Protein AF-A0A1I7TAX6-F1 (afdb_monomer_lite)

Sequence (184 aa):
MLHETTNVEIDVSIDNEPPKRNTMLLSLYGQFDARFSKLCRAVKKWAAESGVENSRNGRINSFSICLLLIHYLQRVKVLPNLQRMFPELNKAFDVNQFNERNIAQELRNMKSESGNDGNSLGALYWGFMKNNQVVELELELDRIFWEDRELLKGRVERQKPYEFYLAKKSMKEFWLEVTPMMFL

Foldseek 3Di:
DADPPPRDDDDDDDPPQPVVLLVVVQVLQCLLPVLLVVLLVVQLVVCVVLVQDDVVLLHDHSSLSSVLLQVLCVVLVNTPDVCVVPVVSVDGDDPVVCVVDVSSVVSVVVSVVVDDPPDDSVNSNVSSCVVCDPVVSVVVSVVVCVVVVVVVVPVVPPDDVVVSVVSVVVVVVVSVVSVVVVPD

Secondary structure (DSSP, 8-state):
-EETTTTEE----SS-HHHHHHHHHHHHHHHH-HHHHHHHHHHHHHHHHTT---GGGT---HHHHHHHHHHHHHHTTSS--HHHH-GGGGS---TTGGGTS-HHHHHHHHHHHH------HHHHHHHHHHH--THHHHHHHHHHHHHSHHHHTTTTTSS-HHHHHHHHHHHHHHHHHHGGGGG-

InterPro domains:
  IPR043519 Nucleotidyltransferase superfamily [G3DSA:3.30.460.10] (5-32)

pLDDT: mean 71.2, std 19.79, range [34.0, 96.12]

Radius of gyration: 18.09 Å; chains: 1; bounding box: 48×52×43 Å

Organism: NCBI:txid1561998

Structure (mmCIF, N/CA/C/O backbone):
data_AF-A0A1I7TAX6-F1
#
_entry.id   AF-A0A1I7TAX6-F1
#
loop_
_atom_site.group_PDB
_atom_site.id
_atom_site.type_symbol
_atom_site.label_atom_id
_atom_site.label_alt_id
_atom_site.label_comp_id
_atom_site.label_asym_id
_atom_site.label_entity_id
_atom_site.label_seq_id
_atom_site.pdbx_PDB_ins_code
_atom_site.Cartn_x
_atom_site.Cartn_y
_atom_site.Cartn_z
_atom_site.occupancy
_atom_site.B_iso_or_equiv
_atom_site.auth_seq_id
_atom_site.auth_comp_id
_atom_site.auth_asym_id
_atom_site.auth_atom_id
_atom_site.pdbx_PDB_model_num
ATOM 1 N N . MET A 1 1 ? -18.257 -10.971 14.988 1.00 85.12 1 MET A N 1
ATOM 2 C CA . MET A 1 1 ? -18.140 -11.918 16.129 1.00 85.12 1 MET A CA 1
ATOM 3 C C . MET A 1 1 ? -16.992 -11.433 17.004 1.00 85.12 1 MET A C 1
ATOM 5 O O . MET A 1 1 ? -16.057 -10.908 16.434 1.00 85.12 1 MET A O 1
ATOM 9 N N . LEU A 1 2 ? -17.028 -11.520 18.334 1.00 92.25 2 LEU A N 1
ATOM 10 C CA . LEU A 1 2 ? -15.921 -11.054 19.189 1.00 92.25 2 LEU A CA 1
ATOM 11 C C . LEU A 1 2 ? -15.245 -12.264 19.836 1.00 92.25 2 LEU A C 1
ATOM 13 O O . LEU A 1 2 ? -15.930 -13.094 20.425 1.00 92.25 2 LEU A O 1
ATOM 17 N N . HIS A 1 3 ? -13.928 -12.391 19.696 1.00 93.25 3 HIS A N 1
ATOM 18 C CA . HIS A 1 3 ? -13.178 -13.467 20.336 1.00 93.25 3 HIS A CA 1
ATOM 19 C C . HIS A 1 3 ? -13.001 -13.174 21.827 1.00 93.25 3 HIS A C 1
ATOM 21 O O . HIS A 1 3 ? -12.345 -12.196 22.179 1.00 93.25 3 HIS A O 1
ATOM 27 N N . GLU A 1 4 ? -13.548 -14.022 22.696 1.00 93.38 4 GLU A N 1
ATOM 28 C CA . GLU A 1 4 ? -13.653 -13.750 24.137 1.00 93.38 4 GLU A CA 1
ATOM 29 C C . GLU A 1 4 ? -12.300 -13.511 24.819 1.00 93.38 4 GLU A C 1
ATOM 31 O O . GLU A 1 4 ? -12.164 -12.593 25.621 1.00 93.38 4 GLU A O 1
ATOM 36 N N . THR A 1 5 ? -11.268 -14.289 24.483 1.00 96.06 5 THR A N 1
ATOM 37 C CA . THR A 1 5 ? -9.968 -14.193 25.168 1.00 96.06 5 THR A CA 1
ATOM 38 C C . THR A 1 5 ? -9.130 -13.005 24.704 1.00 96.06 5 THR A C 1
ATOM 40 O O . THR A 1 5 ? -8.422 -12.397 25.501 1.00 96.06 5 THR A O 1
ATOM 43 N N . THR A 1 6 ? -9.162 -12.684 23.408 1.00 95.31 6 THR A N 1
ATOM 44 C CA . THR A 1 6 ? -8.307 -11.623 22.837 1.00 95.31 6 THR A CA 1
ATOM 45 C C . THR A 1 6 ? -9.039 -10.303 22.653 1.00 95.31 6 THR A C 1
ATOM 47 O O . THR A 1 6 ? -8.398 -9.300 22.349 1.00 95.31 6 THR A O 1
ATOM 50 N N . ASN A 1 7 ? -10.363 -10.297 22.817 1.00 93.06 7 ASN A N 1
ATOM 51 C CA . ASN A 1 7 ? -11.231 -9.158 22.551 1.00 93.06 7 ASN A CA 1
ATOM 52 C C . ASN A 1 7 ? -11.078 -8.609 21.114 1.00 93.06 7 ASN A C 1
ATOM 54 O O . ASN A 1 7 ? -11.172 -7.406 20.877 1.00 93.06 7 ASN A O 1
ATOM 58 N N . VAL A 1 8 ? -10.799 -9.497 20.151 1.00 92.00 8 VAL A N 1
ATOM 59 C CA . VAL A 1 8 ? -10.613 -9.160 18.729 1.00 92.00 8 VAL A CA 1
ATOM 60 C C . VAL A 1 8 ? -11.894 -9.447 17.956 1.00 92.00 8 VAL A C 1
ATOM 62 O O . VAL A 1 8 ? -12.465 -10.533 18.070 1.00 92.00 8 VAL A O 1
ATOM 65 N N . GLU A 1 9 ? -12.340 -8.482 17.153 1.00 91.69 9 GLU A N 1
ATOM 66 C CA . GLU A 1 9 ? -13.462 -8.674 16.236 1.00 91.69 9 GLU A CA 1
ATOM 67 C C . GLU A 1 9 ? -13.056 -9.616 15.089 1.00 91.69 9 GLU A C 1
ATOM 69 O O . GLU A 1 9 ? -12.054 -9.415 14.405 1.00 91.69 9 GLU A O 1
ATOM 74 N N . ILE A 1 10 ? -13.846 -10.666 14.902 1.00 90.06 10 ILE A N 1
ATOM 75 C CA . ILE A 1 10 ? -13.720 -11.692 13.876 1.00 90.06 10 ILE A CA 1
ATOM 76 C C . ILE A 1 10 ? -14.830 -11.496 12.843 1.00 90.06 10 ILE A C 1
ATOM 78 O O . ILE A 1 10 ? -16.023 -11.456 13.182 1.00 90.06 10 ILE A O 1
ATOM 82 N N . ASP A 1 11 ? -14.405 -11.467 11.582 1.00 87.75 11 ASP A N 1
ATOM 83 C CA . ASP A 1 11 ? -15.240 -11.603 10.393 1.00 87.75 11 ASP A CA 1
ATOM 84 C C . ASP A 1 11 ? -14.917 -12.933 9.692 1.00 87.75 11 ASP A C 1
ATOM 86 O O . ASP A 1 11 ? -13.747 -13.260 9.480 1.00 87.75 11 ASP A O 1
ATOM 90 N N . VAL A 1 12 ? -15.945 -13.720 9.360 1.00 87.00 12 VAL A N 1
ATOM 91 C CA . VAL A 1 12 ? -15.800 -15.024 8.690 1.00 87.00 12 VAL A CA 1
ATOM 92 C C . VAL A 1 12 ? -16.588 -14.989 7.395 1.00 87.00 12 VAL A C 1
ATOM 94 O O . VAL A 1 12 ? -17.784 -14.712 7.387 1.00 87.00 12 VAL A O 1
ATOM 97 N N . SER A 1 13 ? -15.921 -15.324 6.294 1.00 85.56 13 SER A N 1
ATOM 98 C CA . SER A 1 13 ? -16.556 -15.457 4.987 1.00 85.56 13 SER A CA 1
ATOM 99 C C . SER A 1 13 ? -16.133 -16.760 4.315 1.00 85.56 13 SER A C 1
ATOM 101 O O . SER A 1 13 ? -14.991 -17.201 4.447 1.00 85.56 13 SER A O 1
ATOM 103 N N . ILE A 1 14 ? -17.073 -17.388 3.612 1.00 84.31 14 ILE A N 1
ATOM 104 C CA . ILE A 1 14 ? -16.862 -18.636 2.871 1.00 84.31 14 ILE A CA 1
ATOM 105 C C . ILE A 1 14 ? -16.595 -18.272 1.412 1.00 84.31 14 ILE A C 1
ATOM 107 O O . ILE A 1 14 ? -17.274 -17.407 0.861 1.00 84.31 14 ILE A O 1
ATOM 111 N N . ASP A 1 15 ? -15.566 -18.882 0.822 1.00 78.62 15 ASP A N 1
ATOM 112 C CA . ASP A 1 15 ? -15.189 -18.728 -0.592 1.00 78.62 15 ASP A CA 1
ATOM 113 C C . ASP A 1 15 ? -15.056 -17.279 -1.083 1.00 78.62 15 ASP A C 1
ATOM 115 O O . ASP A 1 15 ? -15.249 -16.951 -2.253 1.00 78.62 15 ASP A O 1
ATOM 119 N N . ASN A 1 16 ? -14.647 -16.387 -0.180 1.00 78.69 16 ASN A N 1
ATOM 120 C CA . ASN A 1 16 ? -14.433 -14.984 -0.493 1.00 78.69 16 ASN A CA 1
ATOM 121 C C . ASN A 1 16 ? -13.055 -14.779 -1.130 1.00 78.69 16 ASN A C 1
ATOM 123 O O . ASN A 1 16 ? -12.062 -14.465 -0.473 1.00 78.69 16 ASN A O 1
ATOM 127 N N . GLU A 1 17 ? -12.989 -15.031 -2.428 1.00 75.75 17 GLU A N 1
ATOM 128 C CA . GLU A 1 17 ? -11.763 -14.972 -3.213 1.00 75.75 17 GLU A CA 1
ATOM 129 C C . GLU A 1 17 ? -11.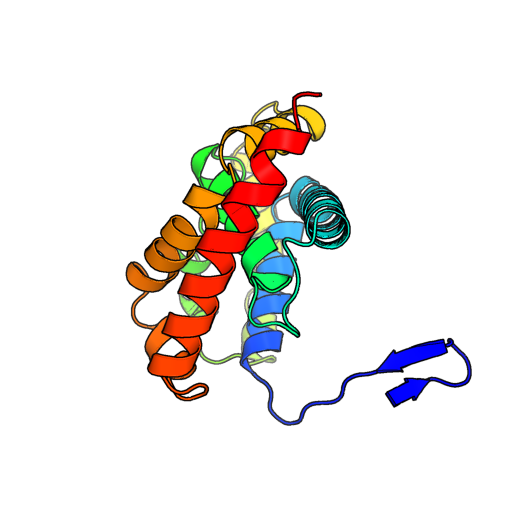160 -13.554 -3.358 1.00 75.75 17 GLU A C 1
ATOM 131 O O . GLU A 1 17 ? -9.945 -13.406 -3.176 1.00 75.75 17 GLU A O 1
ATOM 136 N N . PRO A 1 18 ? -11.939 -12.481 -3.625 1.00 78.75 18 PRO A N 1
ATOM 137 C CA . PRO A 1 18 ? -11.356 -11.164 -3.893 1.00 78.75 18 PRO A CA 1
ATOM 138 C C . PRO A 1 18 ? -10.499 -10.593 -2.742 1.00 78.75 18 PRO A C 1
ATOM 140 O O . PRO A 1 18 ? -9.414 -10.078 -3.016 1.00 78.75 18 PRO A O 1
ATOM 143 N N . PRO A 1 19 ? -10.886 -10.702 -1.453 1.00 80.38 19 PRO A N 1
ATOM 144 C CA . PRO A 1 19 ? -10.041 -10.268 -0.337 1.00 80.38 19 PRO A CA 1
ATOM 145 C C . PRO A 1 19 ? -8.744 -11.062 -0.178 1.00 80.38 19 PRO A C 1
ATOM 147 O O . PRO A 1 19 ? -7.745 -10.491 0.269 1.00 80.38 19 PRO A O 1
ATOM 150 N N . LYS A 1 20 ? -8.727 -12.345 -0.573 1.00 80.06 20 LYS A N 1
ATOM 151 C CA . LYS A 1 20 ? -7.501 -13.160 -0.583 1.00 80.06 20 LYS A CA 1
ATOM 152 C C . LYS A 1 20 ? -6.503 -12.580 -1.586 1.00 80.06 20 LYS A C 1
ATOM 154 O O . LYS A 1 20 ? -5.373 -12.270 -1.205 1.00 80.06 20 LYS A O 1
ATOM 159 N N . ARG A 1 21 ? -6.955 -12.307 -2.819 1.00 78.00 21 ARG A N 1
ATOM 160 C CA . ARG A 1 21 ? -6.140 -11.651 -3.862 1.00 78.00 21 ARG A CA 1
ATOM 161 C C . ARG A 1 21 ? -5.646 -10.272 -3.430 1.00 78.00 21 ARG A C 1
ATOM 163 O O . ARG A 1 21 ? -4.464 -9.971 -3.557 1.00 78.00 21 ARG A O 1
ATOM 170 N N . ASN A 1 22 ? -6.528 -9.449 -2.866 1.00 83.94 22 ASN A N 1
ATOM 171 C CA . ASN A 1 22 ? -6.177 -8.109 -2.395 1.00 83.94 22 ASN A CA 1
ATOM 172 C C . ASN A 1 22 ? -5.084 -8.152 -1.313 1.00 83.94 22 ASN A C 1
ATOM 174 O O . ASN A 1 22 ? -4.085 -7.443 -1.410 1.00 83.94 22 ASN A O 1
ATOM 178 N N . THR A 1 23 ? -5.253 -9.002 -0.296 1.00 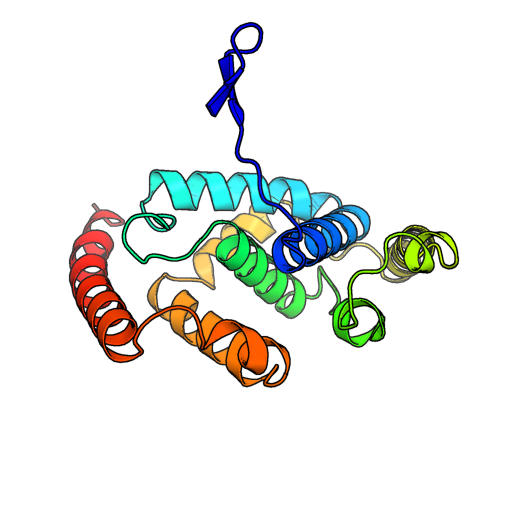85.50 23 THR A N 1
ATOM 179 C CA . THR A 1 23 ? -4.281 -9.159 0.802 1.00 85.50 23 THR A CA 1
ATOM 180 C C . THR A 1 23 ? -2.923 -9.614 0.280 1.00 85.50 23 THR A C 1
ATOM 182 O O . THR A 1 23 ? -1.884 -9.085 0.673 1.00 85.50 23 THR A O 1
ATOM 185 N N . MET A 1 24 ? -2.934 -10.565 -0.649 1.00 83.56 24 MET A N 1
ATOM 186 C CA . MET A 1 24 ? -1.736 -11.072 -1.299 1.00 83.56 24 MET A CA 1
ATOM 187 C C . MET A 1 24 ? -1.015 -9.989 -2.110 1.00 83.56 24 MET A C 1
ATOM 189 O O . MET A 1 24 ? 0.189 -9.804 -1.944 1.00 83.56 24 MET A O 1
ATOM 193 N N . LEU A 1 25 ? -1.740 -9.229 -2.933 1.00 85.50 25 LEU A N 1
ATOM 194 C CA . LEU A 1 25 ? -1.170 -8.137 -3.721 1.00 85.50 25 LEU A CA 1
ATOM 195 C C . LEU A 1 25 ? -0.501 -7.088 -2.821 1.00 85.50 25 LEU A C 1
ATOM 197 O O . LEU A 1 25 ? 0.645 -6.707 -3.057 1.00 85.50 25 LEU A O 1
ATOM 201 N N . LEU A 1 26 ? -1.183 -6.661 -1.751 1.00 89.94 26 LEU A N 1
ATOM 202 C CA . LEU A 1 26 ? -0.619 -5.720 -0.777 1.00 89.94 26 LEU A CA 1
ATOM 203 C C . LEU A 1 26 ? 0.625 -6.288 -0.078 1.00 89.94 26 LEU A C 1
ATOM 205 O O . LEU A 1 26 ? 1.586 -5.554 0.156 1.00 89.94 26 LEU A O 1
ATOM 209 N N . SER A 1 27 ? 0.629 -7.588 0.229 1.00 88.88 27 SER A N 1
ATOM 210 C CA . SER A 1 27 ? 1.790 -8.272 0.807 1.00 88.88 27 SER A CA 1
ATOM 211 C C . SER A 1 27 ? 2.996 -8.228 -0.133 1.00 88.88 27 SER A C 1
ATOM 213 O O . SER A 1 27 ? 4.095 -7.888 0.302 1.00 88.88 27 SER A O 1
ATOM 215 N N . LEU A 1 28 ? 2.804 -8.496 -1.428 1.00 88.00 28 LEU A N 1
ATOM 216 C CA . LEU A 1 28 ? 3.884 -8.450 -2.419 1.00 88.00 28 LEU A CA 1
ATOM 217 C C . LEU A 1 28 ? 4.474 -7.044 -2.562 1.00 88.00 28 LEU A C 1
ATOM 219 O O . LEU A 1 28 ? 5.694 -6.894 -2.582 1.00 88.00 28 LEU A O 1
ATOM 223 N N . TYR A 1 29 ? 3.638 -6.002 -2.564 1.00 91.44 29 TYR A N 1
ATOM 224 C CA . TYR A 1 29 ? 4.125 -4.620 -2.538 1.00 91.44 29 TYR A CA 1
ATOM 225 C C . TYR A 1 29 ? 4.932 -4.304 -1.271 1.00 91.44 29 TYR A C 1
ATOM 227 O O . TYR A 1 29 ? 5.969 -3.644 -1.349 1.00 91.44 29 TYR A O 1
ATOM 235 N N . GLY A 1 30 ? 4.503 -4.812 -0.112 1.00 91.25 30 GLY A N 1
ATOM 236 C CA . GLY A 1 30 ? 5.236 -4.661 1.147 1.00 91.25 30 GLY A CA 1
ATOM 237 C C . GLY A 1 30 ? 6.572 -5.405 1.176 1.00 91.25 30 GLY A C 1
ATOM 238 O O . GLY A 1 30 ? 7.505 -4.953 1.838 1.00 91.25 30 GLY A O 1
ATOM 239 N N . GLN A 1 31 ? 6.672 -6.521 0.452 1.00 88.50 31 GLN A N 1
ATOM 240 C CA . GLN A 1 31 ? 7.913 -7.276 0.275 1.00 88.50 31 GLN A CA 1
ATOM 241 C C . GLN A 1 31 ? 8.858 -6.620 -0.738 1.00 88.50 31 GLN A C 1
ATOM 243 O O . GLN A 1 31 ? 10.071 -6.722 -0.575 1.00 88.50 31 GLN A O 1
ATOM 248 N N . PHE A 1 32 ? 8.319 -5.934 -1.750 1.00 89.69 32 PHE A N 1
ATOM 249 C CA . PHE A 1 32 ? 9.118 -5.184 -2.717 1.00 89.69 32 PHE A CA 1
ATOM 250 C C . PHE A 1 32 ? 9.767 -3.942 -2.087 1.00 89.69 32 PHE A C 1
ATOM 252 O O . PHE A 1 32 ? 10.952 -3.692 -2.295 1.00 89.69 32 PHE A O 1
ATOM 259 N N . ASP A 1 33 ? 9.018 -3.162 -1.297 1.00 90.75 33 ASP A N 1
ATOM 260 C CA . ASP A 1 33 ? 9.561 -1.998 -0.591 1.00 90.75 33 ASP A CA 1
ATOM 261 C C . ASP A 1 33 ? 8.999 -1.879 0.832 1.00 90.75 33 ASP A C 1
ATOM 263 O O . ASP A 1 33 ? 7.817 -1.604 1.048 1.00 90.75 33 ASP A O 1
ATOM 267 N N . ALA A 1 34 ? 9.874 -2.012 1.832 1.00 91.12 34 ALA A N 1
ATOM 268 C CA . ALA A 1 34 ? 9.495 -1.978 3.245 1.00 91.12 34 ALA A CA 1
ATOM 269 C C . ALA A 1 34 ? 8.845 -0.648 3.685 1.00 91.12 34 ALA A C 1
ATOM 271 O O . ALA A 1 34 ? 8.167 -0.599 4.721 1.00 91.12 34 ALA A O 1
ATOM 272 N N . ARG A 1 35 ? 9.035 0.445 2.927 1.00 94.12 35 ARG A N 1
ATOM 273 C CA . ARG A 1 35 ? 8.374 1.730 3.198 1.00 94.12 35 ARG A CA 1
ATOM 274 C C . ARG A 1 35 ? 6.875 1.661 2.929 1.00 94.12 35 ARG A C 1
ATOM 276 O O . ARG A 1 35 ? 6.119 2.313 3.649 1.00 94.12 35 ARG A O 1
ATOM 283 N N . PHE A 1 36 ? 6.432 0.832 1.981 1.00 94.81 36 PHE A N 1
ATOM 284 C CA . PHE A 1 36 ? 5.020 0.690 1.624 1.00 94.81 36 PHE A CA 1
ATOM 285 C C . PHE A 1 36 ? 4.155 0.300 2.827 1.00 94.81 36 PHE A C 1
ATOM 287 O O . PHE A 1 36 ? 3.186 0.985 3.143 1.00 94.81 36 PHE A O 1
ATOM 294 N N . SER A 1 37 ? 4.548 -0.736 3.573 1.00 94.25 37 SER A N 1
ATOM 295 C CA . SER A 1 37 ? 3.798 -1.210 4.746 1.00 94.25 37 SER A CA 1
ATOM 296 C C . SER A 1 37 ? 3.692 -0.156 5.854 1.00 94.25 37 SER A C 1
ATOM 298 O O . SER A 1 37 ? 2.712 -0.118 6.598 1.00 94.25 37 SER A O 1
ATOM 300 N N . LYS A 1 38 ? 4.704 0.713 5.990 1.00 95.94 38 LYS A N 1
ATOM 301 C CA . LYS A 1 38 ? 4.689 1.832 6.947 1.00 95.94 38 LYS A CA 1
ATOM 302 C C . LYS A 1 38 ? 3.754 2.946 6.468 1.00 95.94 38 LYS A C 1
ATOM 304 O O . LYS A 1 38 ? 2.944 3.429 7.253 1.00 95.94 38 LYS A O 1
ATOM 309 N N . LEU A 1 39 ? 3.818 3.289 5.182 1.00 96.12 39 LEU A N 1
ATOM 310 C CA . LEU A 1 39 ? 2.963 4.302 4.565 1.00 96.12 39 LEU A CA 1
ATOM 311 C C . LEU A 1 39 ? 1.486 3.879 4.537 1.00 96.12 39 LEU A C 1
ATOM 313 O O . LEU A 1 39 ? 0.649 4.671 4.945 1.00 96.12 39 LEU A O 1
ATOM 317 N N . CYS A 1 40 ? 1.150 2.638 4.161 1.00 94.25 40 CYS A N 1
ATOM 318 C CA . CYS A 1 40 ? -0.244 2.154 4.148 1.00 94.25 40 CYS A CA 1
ATOM 319 C C . CYS A 1 40 ? -0.838 2.203 5.568 1.00 94.25 40 CYS A C 1
ATOM 321 O O . CYS A 1 40 ? -1.970 2.640 5.728 1.00 94.25 40 CYS A O 1
ATOM 323 N N . ARG A 1 41 ? -0.068 1.901 6.629 1.00 93.88 41 ARG A N 1
ATOM 324 C CA . ARG A 1 41 ? -0.525 2.117 8.019 1.00 93.88 41 ARG A CA 1
ATOM 325 C C . ARG A 1 41 ? -0.794 3.589 8.344 1.00 93.88 41 ARG A C 1
ATOM 327 O O . ARG A 1 41 ? -1.844 3.892 8.904 1.00 93.88 41 ARG A O 1
ATOM 334 N N . ALA A 1 42 ? 0.130 4.485 7.998 1.00 93.19 42 ALA A N 1
ATOM 335 C CA . ALA A 1 42 ? -0.011 5.916 8.270 1.00 93.19 42 ALA A CA 1
ATOM 336 C C . ALA A 1 42 ? -1.201 6.534 7.515 1.00 93.19 42 ALA A C 1
ATOM 338 O O . ALA A 1 42 ? -2.036 7.200 8.119 1.00 93.19 42 ALA A O 1
ATOM 339 N N . VAL A 1 43 ? -1.317 6.252 6.215 1.00 90.94 43 VAL A N 1
ATOM 340 C CA . VAL A 1 43 ? -2.395 6.767 5.361 1.00 90.94 43 VAL A CA 1
ATOM 341 C C . VAL A 1 43 ? -3.747 6.192 5.775 1.00 90.94 43 VAL A C 1
ATOM 343 O O . VAL A 1 43 ? -4.716 6.937 5.837 1.00 90.94 43 VAL A O 1
ATOM 346 N N . LYS A 1 44 ? -3.834 4.903 6.127 1.00 88.69 44 LYS A N 1
ATOM 347 C CA . LYS A 1 44 ? -5.081 4.325 6.652 1.00 88.69 44 LYS A CA 1
ATOM 348 C C . LYS A 1 44 ? -5.521 4.984 7.952 1.00 88.69 44 LYS A C 1
ATOM 350 O O . LYS A 1 44 ? -6.693 5.296 8.111 1.00 88.69 44 LYS A O 1
ATOM 355 N N . LYS A 1 45 ? -4.583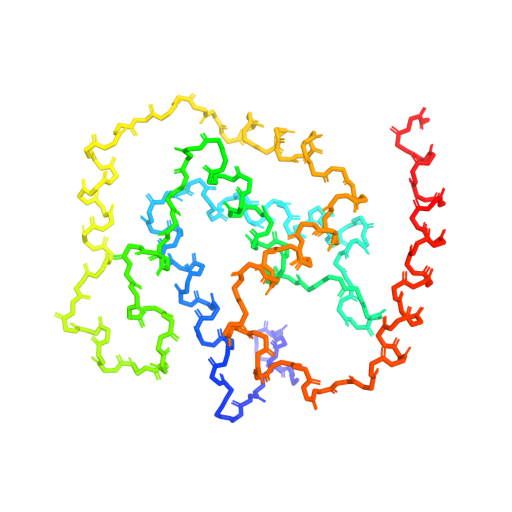 5.212 8.876 1.00 88.69 45 LYS A N 1
ATOM 356 C CA . LYS A 1 45 ? -4.889 5.897 10.133 1.00 88.69 45 LYS A CA 1
ATOM 357 C C . LYS A 1 45 ? -5.425 7.306 9.872 1.00 88.69 45 LYS A C 1
ATOM 359 O O . LYS A 1 45 ? -6.490 7.643 10.373 1.00 88.69 45 LYS A O 1
ATOM 364 N N . TRP A 1 46 ? -4.739 8.072 9.024 1.00 87.38 46 TRP A N 1
ATOM 365 C CA . TRP A 1 46 ? -5.212 9.386 8.589 1.00 87.38 46 TRP A CA 1
ATOM 366 C C . TRP A 1 46 ? -6.606 9.318 7.947 1.00 87.38 46 TRP A C 1
ATOM 368 O O . TRP A 1 46 ? -7.474 10.118 8.287 1.00 87.38 46 TRP A O 1
ATOM 378 N N . ALA A 1 47 ? -6.852 8.357 7.053 1.00 82.94 47 ALA A N 1
ATOM 379 C CA . ALA A 1 47 ? -8.132 8.211 6.363 1.00 82.94 47 ALA A CA 1
ATOM 380 C C . ALA A 1 47 ? -9.281 7.881 7.329 1.00 82.94 47 ALA A C 1
ATOM 382 O O . ALA A 1 47 ? -10.383 8.402 7.168 1.00 82.94 47 ALA A O 1
ATOM 383 N N . ALA A 1 48 ? -9.023 7.053 8.344 1.00 81.62 48 ALA A N 1
ATOM 384 C CA . ALA A 1 48 ? -9.993 6.741 9.387 1.00 81.62 48 ALA A CA 1
ATOM 385 C C . ALA A 1 48 ? -10.296 7.964 10.271 1.00 81.62 48 ALA A C 1
ATOM 387 O O . ALA A 1 48 ? -11.460 8.271 10.514 1.00 81.62 48 ALA A O 1
ATOM 388 N N . GLU A 1 49 ? -9.266 8.691 10.716 1.00 81.50 49 GLU A N 1
ATOM 389 C CA . GLU A 1 49 ? -9.414 9.857 11.604 1.00 81.50 49 GLU A CA 1
ATOM 390 C C . GLU A 1 49 ? -10.054 11.066 10.904 1.00 81.50 49 GLU A C 1
ATOM 392 O O . GLU A 1 49 ? -10.813 11.807 11.521 1.00 81.50 49 GLU A O 1
ATOM 397 N N . SER A 1 50 ? -9.800 11.245 9.606 1.00 74.31 50 SER A N 1
ATOM 398 C CA . SER A 1 50 ? -10.410 12.303 8.781 1.00 74.31 50 SER A CA 1
ATOM 399 C C . SER A 1 50 ? -11.808 11.951 8.254 1.00 74.31 50 SER A C 1
ATOM 401 O O . SER A 1 50 ? -12.457 12.779 7.618 1.00 74.31 50 SER A O 1
ATOM 403 N N . GLY A 1 51 ? -12.283 10.721 8.480 1.00 67.88 51 GLY A N 1
ATOM 404 C CA . GLY A 1 51 ? -13.579 10.247 7.988 1.00 67.88 51 GLY A CA 1
ATOM 405 C C . GLY A 1 51 ? -13.633 9.943 6.483 1.00 67.88 51 GLY A C 1
ATOM 406 O O . GLY A 1 51 ? -14.724 9.681 5.964 1.00 67.88 51 GLY A O 1
ATOM 407 N N . VAL A 1 52 ? -12.485 9.950 5.792 1.00 67.69 52 VAL A N 1
ATOM 408 C CA . VAL A 1 52 ? -12.335 9.526 4.385 1.00 67.69 52 VAL A CA 1
ATOM 409 C C . VAL A 1 52 ? -12.647 8.048 4.224 1.00 67.69 52 VAL A C 1
ATOM 411 O O . VAL A 1 52 ? -13.384 7.659 3.316 1.00 67.69 52 VAL A O 1
ATOM 414 N N . GLU A 1 53 ? -12.138 7.227 5.136 1.00 64.00 53 GLU A N 1
ATOM 415 C CA . GLU A 1 53 ? -12.502 5.823 5.209 1.00 64.00 53 GLU A CA 1
ATOM 416 C C . GLU A 1 53 ? -13.808 5.674 6.000 1.00 64.00 53 GLU A C 1
ATOM 418 O O . GLU A 1 53 ? -13.842 5.835 7.217 1.00 64.00 53 GLU A O 1
ATOM 423 N N . ASN A 1 54 ? -14.905 5.357 5.308 1.00 60.62 54 ASN A N 1
ATOM 424 C CA . ASN A 1 54 ? -16.177 5.014 5.952 1.00 60.62 54 ASN A CA 1
ATOM 425 C C . ASN A 1 54 ? -17.004 4.069 5.069 1.00 60.62 54 ASN A C 1
ATOM 427 O O . ASN A 1 54 ? -18.040 4.429 4.503 1.00 60.62 54 ASN A O 1
ATOM 431 N N . SER A 1 55 ? -16.518 2.835 4.940 1.00 55.81 55 SER A N 1
ATOM 432 C CA . SER A 1 55 ? -17.143 1.792 4.120 1.00 55.81 55 SER A CA 1
ATOM 433 C C . SER A 1 55 ? -18.592 1.489 4.520 1.00 55.81 55 SER A C 1
ATOM 435 O O . SER A 1 55 ? -19.393 1.128 3.661 1.00 55.81 55 SER A O 1
ATOM 437 N N . ARG A 1 56 ? -18.955 1.679 5.798 1.00 48.66 56 ARG A N 1
ATOM 438 C CA . ARG A 1 56 ? -20.322 1.467 6.306 1.00 48.66 56 ARG A CA 1
ATOM 439 C C . ARG A 1 56 ? -21.331 2.503 5.796 1.00 48.66 56 ARG A C 1
ATOM 441 O O . ARG A 1 56 ? -22.511 2.184 5.734 1.00 48.66 56 ARG A O 1
ATOM 448 N N . ASN A 1 57 ? -20.872 3.677 5.357 1.00 48.06 57 ASN A N 1
ATOM 449 C CA . ASN A 1 57 ? -21.722 4.746 4.818 1.00 48.06 57 ASN A CA 1
ATOM 450 C C . ASN A 1 57 ? -21.498 4.981 3.311 1.00 48.06 57 ASN A C 1
ATOM 452 O O . ASN A 1 57 ? -21.721 6.086 2.823 1.00 48.06 57 ASN A O 1
ATOM 456 N N . GLY A 1 58 ? -21.013 3.977 2.570 1.00 50.09 58 GLY A N 1
ATOM 457 C CA . GLY A 1 58 ? -20.804 4.086 1.120 1.00 50.09 58 GLY A CA 1
ATOM 458 C C . GLY A 1 58 ? -19.553 4.867 0.693 1.00 50.09 58 GLY A C 1
ATOM 459 O O . GLY A 1 58 ? -19.464 5.247 -0.470 1.00 50.09 58 GLY A O 1
ATOM 460 N N . ARG A 1 59 ? -18.585 5.099 1.596 1.00 58.91 59 ARG A N 1
ATOM 461 C CA . ARG A 1 59 ? -17.306 5.766 1.276 1.00 58.91 59 ARG A CA 1
ATOM 462 C C . ARG A 1 59 ? -16.204 4.778 0.863 1.00 58.91 59 ARG A C 1
ATOM 464 O O . ARG A 1 59 ? -16.376 3.558 0.897 1.00 58.91 59 ARG A O 1
ATOM 471 N N . ILE A 1 60 ? -15.041 5.324 0.497 1.00 67.88 60 ILE A N 1
ATOM 472 C CA . ILE A 1 60 ? -13.822 4.594 0.116 1.00 67.88 60 ILE A CA 1
ATOM 473 C C . ILE A 1 60 ? -13.439 3.588 1.220 1.00 67.88 60 ILE A C 1
ATOM 475 O O . ILE A 1 60 ? -13.393 3.932 2.400 1.00 67.88 60 ILE A O 1
ATOM 479 N N . ASN A 1 61 ? -13.175 2.330 0.849 1.00 75.12 61 ASN A N 1
ATOM 480 C CA . ASN A 1 61 ? -12.756 1.292 1.798 1.00 75.12 61 ASN A CA 1
ATOM 481 C C . ASN A 1 61 ? -11.224 1.271 2.002 1.00 75.12 61 ASN A C 1
ATOM 483 O O . ASN A 1 61 ? -10.464 1.766 1.169 1.00 75.12 61 ASN A O 1
ATOM 487 N N . SER A 1 62 ? -10.770 0.623 3.082 1.00 81.06 62 SER A N 1
ATOM 488 C CA . SER A 1 62 ? -9.351 0.389 3.413 1.00 81.06 62 SER A CA 1
ATOM 489 C C . SER A 1 62 ? -8.474 -0.051 2.230 1.00 81.06 62 SER A C 1
ATOM 491 O O . SER A 1 62 ? -7.313 0.346 2.131 1.00 81.06 62 SER A O 1
ATOM 493 N N . PHE A 1 63 ? -8.994 -0.911 1.348 1.00 84.19 63 PHE A N 1
ATOM 494 C CA . PHE A 1 63 ? -8.227 -1.433 0.218 1.00 84.19 63 PHE A CA 1
ATOM 495 C C . PHE A 1 63 ? -8.036 -0.368 -0.863 1.00 84.19 63 PHE A C 1
ATOM 497 O O . PHE A 1 63 ? -6.919 -0.184 -1.342 1.00 84.19 63 PHE A O 1
ATOM 504 N N . SER A 1 64 ? -9.089 0.381 -1.188 1.00 81.25 64 SER A N 1
ATOM 505 C CA . SER A 1 64 ? -9.025 1.503 -2.126 1.00 81.25 64 SER A CA 1
ATOM 506 C C . SER A 1 64 ? -8.019 2.570 -1.680 1.00 81.25 64 SER A C 1
ATOM 508 O O . SER A 1 64 ? -7.262 3.070 -2.507 1.00 81.25 64 SER A O 1
ATOM 510 N N . ILE A 1 65 ? -7.921 2.853 -0.376 1.00 83.69 65 ILE A N 1
ATOM 511 C CA . ILE A 1 65 ? -6.890 3.754 0.168 1.00 83.69 65 ILE A CA 1
ATOM 512 C C . ILE A 1 65 ? -5.473 3.237 -0.121 1.00 83.69 65 ILE A C 1
ATOM 514 O O . ILE A 1 65 ? -4.612 4.000 -0.563 1.00 83.69 65 ILE A O 1
ATOM 518 N N . CYS A 1 66 ? -5.207 1.941 0.076 1.00 89.62 66 CYS A N 1
ATOM 519 C CA . CYS A 1 66 ? -3.877 1.408 -0.226 1.00 89.62 66 CYS A CA 1
ATOM 520 C C . CYS A 1 66 ? -3.616 1.274 -1.740 1.00 89.62 66 CYS A C 1
ATOM 522 O O . CYS A 1 66 ? -2.462 1.401 -2.140 1.00 89.62 66 CYS A O 1
ATOM 524 N N . LEU A 1 67 ? -4.641 1.132 -2.593 1.00 85.69 67 LEU A N 1
ATOM 525 C CA . LEU A 1 67 ? -4.481 1.240 -4.052 1.00 85.69 67 LEU A CA 1
ATOM 526 C C . LEU A 1 67 ? -4.057 2.645 -4.495 1.00 85.69 67 LEU A C 1
ATOM 528 O O . LEU A 1 67 ? -3.152 2.773 -5.316 1.00 85.69 67 LEU A O 1
ATOM 532 N N . LEU A 1 68 ? -4.651 3.692 -3.921 1.00 85.31 68 LEU A N 1
ATOM 533 C CA . LEU A 1 68 ? -4.264 5.081 -4.197 1.00 85.31 68 LEU A CA 1
ATOM 534 C C . LEU A 1 68 ? -2.805 5.343 -3.820 1.00 85.31 68 LEU A C 1
ATOM 536 O O . LEU A 1 68 ? -2.045 5.939 -4.584 1.00 85.31 68 LEU A O 1
ATOM 540 N N . LEU A 1 69 ? -2.382 4.825 -2.666 1.00 91.06 69 LEU A N 1
ATOM 541 C CA . LEU A 1 69 ? -0.984 4.888 -2.259 1.00 91.06 69 LEU A CA 1
ATOM 542 C C . LEU A 1 69 ? -0.066 4.134 -3.235 1.00 91.06 69 LEU A C 1
ATOM 544 O O . LEU A 1 69 ? 0.981 4.666 -3.600 1.00 91.06 69 LEU A O 1
ATOM 548 N N . ILE A 1 70 ? -0.440 2.925 -3.674 1.00 89.62 70 ILE A N 1
ATOM 549 C CA . ILE A 1 70 ? 0.324 2.167 -4.681 1.00 89.62 70 ILE A CA 1
ATOM 550 C C . ILE A 1 70 ? 0.469 2.987 -5.962 1.00 89.62 70 ILE A C 1
ATOM 552 O O . ILE A 1 70 ? 1.583 3.144 -6.456 1.00 89.62 70 ILE A O 1
ATOM 556 N N . HIS A 1 71 ? -0.630 3.545 -6.466 1.00 84.69 71 HIS A N 1
ATOM 557 C CA . HIS A 1 71 ? -0.639 4.344 -7.686 1.00 84.69 71 HIS A CA 1
ATOM 558 C C . HIS A 1 71 ? 0.287 5.566 -7.578 1.00 84.69 71 HIS A C 1
ATOM 560 O O . HIS A 1 71 ? 1.125 5.805 -8.450 1.00 84.69 71 HIS A O 1
ATOM 566 N N . TYR A 1 72 ? 0.200 6.313 -6.474 1.00 89.12 72 TYR A N 1
ATOM 567 C CA . TYR A 1 72 ? 1.107 7.429 -6.213 1.00 89.12 72 TYR A CA 1
ATOM 568 C C . TYR A 1 72 ? 2.575 6.977 -6.216 1.00 89.12 72 TYR A C 1
ATOM 570 O O . TYR A 1 72 ? 3.406 7.564 -6.912 1.00 89.12 72 TYR A O 1
ATOM 578 N N . LEU A 1 73 ? 2.894 5.902 -5.489 1.00 91.44 73 LEU A N 1
ATOM 579 C CA . LEU A 1 73 ? 4.253 5.367 -5.410 1.00 91.44 73 LEU A CA 1
ATOM 580 C C . LEU A 1 73 ? 4.764 4.836 -6.758 1.00 91.44 73 LEU A C 1
ATOM 582 O O . LEU A 1 73 ? 5.965 4.904 -7.012 1.00 91.44 73 LEU A O 1
ATOM 586 N N . GLN A 1 74 ? 3.881 4.367 -7.641 1.00 88.31 74 GLN A N 1
ATOM 587 C CA . GLN A 1 74 ? 4.228 4.022 -9.022 1.00 88.31 74 GLN A CA 1
ATOM 588 C C . GLN A 1 74 ? 4.597 5.256 -9.848 1.00 88.31 74 GLN A C 1
ATOM 590 O O . GLN A 1 74 ? 5.606 5.246 -10.553 1.00 88.31 74 GLN A O 1
ATOM 595 N N . ARG A 1 75 ? 3.840 6.354 -9.723 1.00 86.31 75 ARG A N 1
ATOM 596 C CA . ARG A 1 75 ? 4.132 7.616 -10.427 1.00 86.31 75 ARG A CA 1
ATOM 597 C C . ARG A 1 75 ? 5.469 8.224 -10.015 1.00 86.31 75 ARG A C 1
ATOM 599 O O . ARG A 1 75 ? 6.202 8.710 -10.872 1.00 86.31 75 ARG A O 1
ATOM 606 N N . VAL A 1 76 ? 5.808 8.157 -8.727 1.00 89.88 76 VAL A N 1
ATOM 607 C CA . VAL A 1 76 ? 7.117 8.608 -8.218 1.00 89.88 76 VAL A CA 1
ATOM 608 C C . VAL A 1 76 ? 8.213 7.540 -8.335 1.00 89.88 76 VAL A C 1
ATOM 610 O O . VAL A 1 76 ? 9.300 7.722 -7.796 1.00 89.88 76 VAL A O 1
ATOM 613 N N . LYS A 1 77 ? 7.951 6.443 -9.064 1.00 89.75 77 LYS A N 1
ATOM 614 C CA . LYS A 1 77 ? 8.905 5.366 -9.384 1.00 89.75 77 LYS A CA 1
ATOM 615 C C . LYS A 1 77 ? 9.498 4.646 -8.163 1.00 89.75 77 LYS A C 1
ATOM 617 O O . LYS A 1 77 ? 10.588 4.090 -8.240 1.00 89.75 77 LYS A O 1
ATOM 622 N N . VAL A 1 78 ? 8.771 4.622 -7.047 1.00 91.50 78 VAL A N 1
ATOM 623 C CA . VAL A 1 78 ? 9.131 3.863 -5.837 1.00 91.50 78 VAL A CA 1
ATOM 624 C C . VAL A 1 78 ? 8.675 2.408 -5.940 1.00 91.50 78 VAL A C 1
ATOM 626 O O . VAL A 1 78 ? 9.389 1.503 -5.504 1.00 91.50 78 VAL A O 1
ATOM 629 N N . LEU A 1 79 ? 7.487 2.184 -6.512 1.00 90.75 79 LEU A N 1
ATOM 630 C CA . LEU A 1 79 ? 6.914 0.858 -6.742 1.00 90.75 79 LEU A CA 1
ATOM 631 C C . LEU A 1 79 ? 6.739 0.596 -8.245 1.00 90.75 79 LEU A C 1
ATOM 633 O O . LEU A 1 79 ? 6.389 1.511 -8.987 1.00 90.75 79 LEU A O 1
ATOM 637 N N . PRO A 1 80 ? 6.923 -0.644 -8.715 1.00 90.56 80 PRO A N 1
ATOM 638 C CA . PRO A 1 80 ? 6.542 -1.038 -10.062 1.00 90.56 80 PRO A CA 1
ATOM 639 C C . PRO A 1 80 ? 5.049 -1.392 -10.137 1.00 90.56 80 PRO A C 1
ATOM 641 O O . PRO A 1 80 ? 4.348 -1.446 -9.127 1.00 90.56 80 PRO A O 1
ATOM 644 N N . ASN A 1 81 ? 4.548 -1.688 -11.338 1.00 87.88 81 ASN A N 1
ATOM 645 C CA . ASN A 1 81 ? 3.238 -2.319 -11.502 1.00 87.88 81 ASN A CA 1
ATOM 646 C C . ASN A 1 81 ? 3.388 -3.847 -11.503 1.00 87.88 81 ASN A C 1
ATOM 648 O O . ASN A 1 81 ? 3.728 -4.443 -12.525 1.00 87.88 81 ASN A O 1
ATOM 652 N N . LEU A 1 82 ? 3.117 -4.476 -10.353 1.00 85.00 82 LEU A N 1
ATOM 653 C CA . LEU A 1 82 ? 3.282 -5.922 -10.179 1.00 85.00 82 LEU A CA 1
ATOM 654 C C . LEU A 1 82 ? 2.347 -6.743 -11.061 1.00 85.00 82 LEU A C 1
ATOM 656 O O . LEU A 1 82 ? 2.766 -7.756 -11.602 1.00 85.00 82 LEU A O 1
ATOM 660 N N . GLN A 1 83 ? 1.110 -6.295 -11.256 1.00 81.56 83 GLN A N 1
ATOM 661 C CA . GLN A 1 83 ? 0.126 -7.006 -12.076 1.00 81.56 83 GLN A CA 1
ATOM 662 C C . GLN A 1 83 ? 0.493 -7.008 -13.564 1.00 81.56 83 GLN A C 1
ATOM 664 O O . GLN A 1 83 ? 0.131 -7.932 -14.288 1.00 81.56 83 GLN A O 1
ATOM 669 N N . ARG A 1 84 ? 1.229 -5.991 -14.026 1.00 82.88 84 ARG A N 1
ATOM 670 C CA . ARG A 1 84 ? 1.783 -5.947 -15.385 1.00 82.88 84 ARG A CA 1
ATOM 671 C C . ARG A 1 84 ? 3.013 -6.842 -15.536 1.00 82.88 84 ARG A C 1
ATOM 673 O O . ARG A 1 84 ? 3.207 -7.423 -16.597 1.00 82.88 84 ARG A O 1
ATOM 680 N N . MET A 1 85 ? 3.849 -6.923 -14.503 1.00 82.50 85 MET A N 1
ATOM 681 C CA . MET A 1 85 ? 5.067 -7.744 -14.510 1.00 82.50 85 MET A CA 1
ATOM 682 C C . MET A 1 85 ? 4.775 -9.233 -14.325 1.00 82.50 85 MET A C 1
ATOM 684 O O . MET A 1 85 ? 5.459 -10.069 -14.907 1.00 82.50 85 MET A O 1
ATOM 688 N N . PHE A 1 86 ? 3.743 -9.541 -13.541 1.00 82.12 86 PHE A N 1
ATOM 689 C CA . PHE A 1 86 ? 3.304 -10.887 -13.198 1.00 82.12 86 PHE A CA 1
ATOM 690 C C . PHE A 1 86 ? 1.813 -11.027 -13.538 1.00 82.12 86 PHE A C 1
ATOM 692 O O . PHE A 1 86 ? 0.963 -10.907 -12.648 1.00 82.12 86 PHE A O 1
ATOM 699 N N . PRO A 1 87 ? 1.460 -11.241 -14.822 1.00 80.50 87 PRO A N 1
ATOM 700 C CA . PRO A 1 87 ? 0.069 -11.381 -15.257 1.00 80.50 87 PRO A CA 1
ATOM 701 C C . PRO A 1 87 ? -0.700 -12.495 -14.531 1.00 80.50 87 PRO A C 1
ATOM 703 O O . PRO A 1 87 ? -1.928 -12.454 -14.462 1.00 80.50 87 PRO A O 1
ATOM 706 N N . GLU A 1 88 ? 0.001 -13.480 -13.967 1.00 76.38 88 GLU A N 1
ATOM 707 C CA . GLU A 1 88 ? -0.556 -14.513 -13.093 1.00 76.38 88 GLU A CA 1
ATOM 708 C C . GLU A 1 88 ? -1.284 -13.946 -11.865 1.00 76.38 88 GLU A C 1
ATOM 710 O O . GLU A 1 88 ? -2.259 -14.546 -11.424 1.00 76.38 88 GLU A O 1
ATOM 715 N N . LEU A 1 89 ? -0.910 -12.757 -11.376 1.00 76.38 89 LEU A N 1
ATOM 716 C CA . LEU A 1 89 ? -1.594 -12.084 -10.263 1.00 76.38 89 LEU A CA 1
ATOM 717 C C . LEU A 1 89 ? -3.027 -11.645 -10.608 1.00 76.38 89 LEU A C 1
ATOM 719 O O . LEU A 1 89 ? -3.816 -11.375 -9.703 1.00 76.38 89 LEU A O 1
ATOM 723 N N . ASN A 1 90 ? -3.379 -11.586 -11.897 1.00 74.12 90 ASN A N 1
ATOM 724 C CA . ASN A 1 90 ? -4.729 -11.246 -12.354 1.00 74.12 90 ASN A CA 1
ATOM 725 C C . ASN A 1 90 ? -5.637 -12.482 -12.497 1.00 74.12 90 ASN A C 1
ATOM 727 O O . ASN A 1 90 ? -6.848 -12.340 -12.685 1.00 74.12 90 ASN A O 1
ATOM 731 N N . LYS A 1 91 ? -5.077 -13.696 -12.411 1.00 71.94 91 LYS A N 1
ATOM 732 C CA . LYS A 1 91 ? -5.825 -14.954 -12.545 1.00 71.94 91 LYS A CA 1
ATOM 733 C C . LYS A 1 91 ? -6.576 -15.311 -11.258 1.00 71.94 91 LYS A C 1
ATOM 735 O O . LYS A 1 91 ? -6.458 -14.630 -10.239 1.00 71.94 91 LYS A O 1
ATOM 740 N N . ALA A 1 92 ? -7.375 -16.379 -11.333 1.00 66.00 92 ALA A N 1
ATOM 741 C CA . ALA A 1 92 ? -7.981 -17.000 -10.161 1.00 66.00 92 ALA A CA 1
ATOM 742 C C . ALA A 1 92 ? -6.922 -17.320 -9.100 1.00 66.00 92 ALA A C 1
ATOM 744 O O . ALA A 1 92 ? -5.839 -17.807 -9.415 1.00 66.00 92 ALA A O 1
ATOM 745 N N . PHE A 1 93 ? -7.241 -16.997 -7.852 1.00 65.19 93 PHE A N 1
ATOM 746 C CA . PHE A 1 93 ? -6.408 -17.235 -6.693 1.00 65.19 93 PHE A CA 1
ATOM 747 C C . PHE A 1 93 ? -6.328 -18.735 -6.450 1.00 65.19 93 PHE A C 1
ATOM 749 O O . PHE A 1 93 ? -7.279 -19.353 -5.972 1.00 65.19 93 PHE A O 1
ATOM 756 N N . ASP A 1 94 ? -5.167 -19.296 -6.753 1.00 68.69 94 ASP A N 1
ATOM 757 C CA . ASP A 1 94 ? -4.812 -20.660 -6.410 1.00 68.69 94 ASP A CA 1
ATOM 758 C C . ASP A 1 94 ? -3.646 -20.618 -5.418 1.00 68.69 94 ASP A C 1
ATOM 760 O O . ASP A 1 94 ? -2.537 -20.190 -5.744 1.00 68.69 94 ASP A O 1
ATOM 764 N N . VAL A 1 95 ? -3.920 -21.043 -4.181 1.00 61.53 95 VAL A N 1
ATOM 765 C CA . VAL A 1 95 ? -2.929 -21.101 -3.094 1.00 61.53 95 VAL A CA 1
ATOM 766 C C . VAL A 1 95 ? -1.745 -21.993 -3.481 1.00 61.53 95 VAL A C 1
ATOM 768 O O . VAL A 1 95 ? -0.627 -21.744 -3.034 1.00 61.53 95 VAL A O 1
ATOM 771 N N . ASN A 1 96 ? -1.973 -23.007 -4.321 1.00 59.75 96 ASN A N 1
ATOM 772 C CA . ASN A 1 96 ? -0.957 -23.987 -4.688 1.00 59.75 96 ASN A CA 1
ATOM 773 C C . ASN A 1 96 ? -0.032 -23.477 -5.801 1.00 59.75 96 ASN A C 1
ATOM 775 O O . ASN A 1 96 ? 1.181 -23.637 -5.683 1.00 59.75 96 ASN A O 1
ATOM 779 N N . GLN A 1 97 ? -0.562 -22.782 -6.818 1.00 56.94 97 GLN A N 1
ATOM 780 C CA . GLN A 1 97 ? 0.248 -22.221 -7.919 1.00 56.94 97 GLN A CA 1
ATOM 781 C C . GLN A 1 97 ? 1.309 -21.225 -7.442 1.00 56.94 97 GLN A C 1
ATOM 783 O O . GLN A 1 97 ? 2.361 -21.080 -8.061 1.00 56.94 97 GLN A O 1
ATOM 788 N N . PHE A 1 98 ? 1.058 -20.527 -6.336 1.00 55.00 98 PHE A N 1
ATOM 789 C CA . PHE A 1 98 ? 1.969 -19.487 -5.870 1.00 55.00 98 PHE A CA 1
ATOM 790 C C . PHE A 1 98 ? 3.194 -20.010 -5.111 1.00 55.00 98 PHE A C 1
ATOM 792 O O . PHE A 1 98 ? 4.166 -19.277 -4.936 1.00 55.00 98 PHE A O 1
ATOM 799 N N . ASN A 1 99 ? 3.177 -21.276 -4.684 1.00 54.16 99 ASN A N 1
ATOM 800 C CA . ASN A 1 99 ? 4.341 -21.907 -4.061 1.00 54.16 99 ASN A CA 1
ATOM 801 C C . ASN A 1 99 ? 5.380 -22.379 -5.092 1.00 54.16 99 ASN A C 1
ATOM 803 O O . ASN A 1 99 ? 6.527 -22.616 -4.722 1.00 54.16 99 ASN A O 1
ATOM 807 N N . GLU A 1 100 ? 5.010 -22.494 -6.372 1.00 55.06 100 GLU A N 1
ATOM 808 C CA . GLU A 1 100 ? 5.903 -22.991 -7.428 1.00 55.06 100 GLU A CA 1
ATOM 809 C C . GLU A 1 100 ? 6.904 -21.928 -7.901 1.00 55.06 100 GLU A C 1
ATOM 811 O O . GLU A 1 100 ? 8.052 -22.245 -8.214 1.00 55.06 100 GLU A O 1
ATOM 816 N N . ARG A 1 101 ? 6.503 -20.650 -7.898 1.00 68.56 101 ARG A N 1
ATOM 817 C CA . ARG A 1 101 ? 7.354 -19.516 -8.278 1.00 68.56 101 ARG A CA 1
ATOM 818 C C . ARG A 1 101 ? 7.476 -18.533 -7.122 1.00 68.56 101 ARG A C 1
ATOM 820 O O . ARG A 1 101 ? 6.505 -17.909 -6.705 1.00 68.56 101 ARG A O 1
ATOM 827 N N . ASN A 1 102 ? 8.695 -18.341 -6.623 1.00 75.69 102 ASN A N 1
ATOM 828 C CA . ASN A 1 102 ? 8.955 -17.426 -5.514 1.00 75.69 102 ASN A CA 1
ATOM 829 C C . ASN A 1 102 ? 9.002 -15.966 -6.002 1.00 75.69 102 ASN A C 1
ATOM 831 O O . ASN A 1 102 ? 10.070 -15.353 -6.058 1.00 75.69 102 ASN A O 1
ATOM 835 N N . ILE A 1 103 ? 7.833 -15.400 -6.334 1.00 77.38 103 ILE A N 1
ATOM 836 C CA . ILE A 1 103 ? 7.693 -14.004 -6.788 1.00 77.38 103 ILE A CA 1
ATOM 837 C C . ILE A 1 103 ? 8.357 -13.047 -5.791 1.00 77.38 103 ILE A C 1
ATOM 839 O O . ILE A 1 103 ? 9.024 -12.097 -6.184 1.00 77.38 103 ILE A O 1
ATOM 843 N N . ALA A 1 104 ? 8.261 -13.328 -4.492 1.00 76.31 104 ALA A N 1
ATOM 8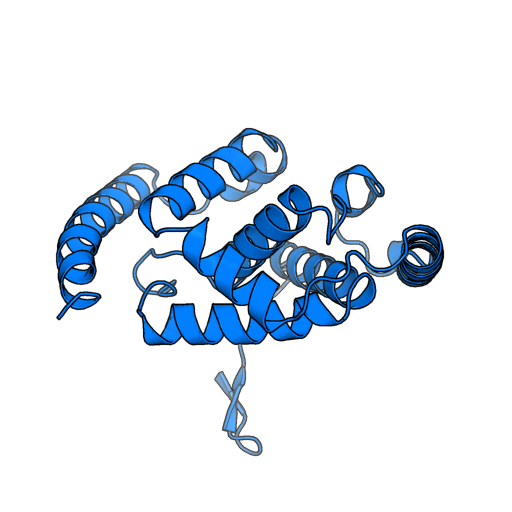44 C CA . ALA A 1 104 ? 8.922 -12.539 -3.459 1.00 76.31 104 ALA A CA 1
ATOM 845 C C . ALA A 1 104 ? 10.452 -12.473 -3.617 1.00 76.31 104 ALA A C 1
ATOM 847 O O . ALA A 1 104 ? 11.046 -11.420 -3.383 1.00 76.31 104 ALA A O 1
ATOM 848 N N . GLN A 1 105 ? 11.103 -13.571 -4.006 1.00 80.75 105 GLN A N 1
ATOM 849 C CA . GLN A 1 105 ? 12.541 -13.586 -4.267 1.00 80.75 105 GLN A CA 1
ATOM 850 C C . GLN A 1 105 ? 12.891 -12.794 -5.528 1.00 80.75 105 GLN A C 1
ATOM 852 O O . GLN A 1 105 ? 13.844 -12.018 -5.506 1.00 80.75 105 GLN A O 1
ATOM 857 N N . GLU A 1 106 ? 12.106 -12.933 -6.595 1.00 85.31 106 GLU A N 1
ATOM 858 C CA . GLU A 1 106 ? 12.300 -12.152 -7.823 1.00 85.31 106 GLU A CA 1
ATOM 859 C C . GLU A 1 106 ? 12.159 -10.649 -7.549 1.00 85.31 106 GLU A C 1
ATOM 861 O O . GLU A 1 106 ? 12.988 -9.853 -7.986 1.00 85.31 106 GLU A O 1
ATOM 866 N N . LEU A 1 107 ? 11.173 -10.260 -6.736 1.00 84.38 107 LEU A N 1
ATOM 867 C CA . LEU A 1 107 ? 10.980 -8.879 -6.292 1.00 84.38 107 LEU A CA 1
ATOM 868 C C . LEU A 1 107 ? 12.185 -8.329 -5.529 1.00 84.38 107 LEU A C 1
ATOM 870 O O . LEU A 1 107 ? 12.588 -7.191 -5.774 1.00 84.38 107 LEU A O 1
ATOM 874 N N . ARG A 1 108 ? 12.777 -9.131 -4.635 1.00 82.31 108 ARG A N 1
ATOM 875 C CA . ARG A 1 108 ? 13.991 -8.743 -3.902 1.00 82.31 108 ARG A CA 1
ATOM 876 C C . ARG A 1 108 ? 15.158 -8.489 -4.851 1.00 82.31 108 ARG A C 1
ATOM 878 O O . ARG A 1 108 ? 15.800 -7.450 -4.733 1.00 82.31 108 ARG A O 1
ATOM 885 N N . ASN A 1 109 ? 15.386 -9.389 -5.806 1.00 85.31 109 ASN A N 1
ATOM 886 C CA . ASN A 1 109 ? 16.470 -9.254 -6.781 1.00 85.31 109 ASN A CA 1
ATOM 887 C C . ASN A 1 109 ? 16.297 -7.978 -7.625 1.00 85.31 109 ASN A C 1
ATOM 889 O O . ASN A 1 109 ? 17.208 -7.158 -7.705 1.00 85.31 109 ASN A O 1
ATOM 893 N N . MET A 1 110 ? 15.089 -7.742 -8.147 1.00 84.00 110 MET A N 1
ATOM 894 C CA . MET A 1 110 ? 14.787 -6.542 -8.937 1.00 84.00 110 MET A CA 1
ATOM 895 C C . MET A 1 110 ? 14.941 -5.244 -8.135 1.00 84.00 110 MET A C 1
ATOM 897 O O . MET A 1 110 ? 15.392 -4.225 -8.665 1.00 84.00 110 MET A O 1
ATOM 901 N N . LYS A 1 111 ? 14.573 -5.250 -6.846 1.00 84.25 111 LYS A N 1
ATOM 902 C CA . LYS A 1 111 ? 14.753 -4.075 -5.986 1.00 84.25 111 LYS A CA 1
ATOM 903 C C . LYS A 1 111 ? 16.232 -3.776 -5.747 1.00 84.25 111 LYS A C 1
ATOM 905 O O . LYS A 1 111 ? 16.610 -2.607 -5.761 1.00 84.25 111 LYS A O 1
ATOM 910 N N . SER A 1 112 ? 17.060 -4.805 -5.563 1.00 79.56 112 SER A N 1
ATOM 911 C CA . SER A 1 112 ? 18.513 -4.651 -5.447 1.00 79.56 112 SER A CA 1
ATOM 912 C C . SER A 1 112 ? 19.133 -4.036 -6.706 1.00 79.56 112 SER A C 1
ATOM 914 O O . SER A 1 112 ? 20.020 -3.196 -6.586 1.00 79.56 112 SER A O 1
ATOM 916 N N . GLU A 1 113 ? 18.631 -4.386 -7.891 1.00 77.19 113 GLU A N 1
ATOM 917 C CA . GLU A 1 113 ? 19.085 -3.827 -9.174 1.00 77.19 113 GLU A CA 1
ATOM 918 C C . GLU A 1 113 ? 18.616 -2.381 -9.405 1.00 77.19 113 GLU A C 1
ATOM 920 O O . GLU A 1 113 ? 19.329 -1.582 -10.007 1.00 77.19 113 GLU A O 1
ATOM 925 N N . SER A 1 114 ? 17.431 -2.021 -8.903 1.00 74.56 114 SER A N 1
ATOM 926 C CA . SER A 1 114 ? 16.820 -0.699 -9.124 1.00 74.56 114 SER A CA 1
ATOM 927 C C . SER A 1 114 ? 17.418 0.424 -8.263 1.00 74.56 114 SER A C 1
ATOM 929 O O . SER A 1 114 ? 17.142 1.598 -8.510 1.00 74.56 114 SER A O 1
ATOM 931 N N . GLY A 1 115 ? 18.229 0.093 -7.252 1.00 67.38 115 GLY A N 1
ATOM 932 C CA . GLY A 1 115 ? 18.795 1.070 -6.320 1.00 67.38 115 GLY A CA 1
ATOM 933 C C . GLY A 1 115 ? 17.748 1.765 -5.432 1.00 67.38 115 GLY A C 1
ATOM 934 O O . GLY A 1 115 ? 16.555 1.453 -5.443 1.00 67.38 115 GLY A O 1
ATOM 935 N N . ASN A 1 116 ? 18.205 2.704 -4.599 1.00 73.00 116 ASN A N 1
ATOM 936 C CA . ASN A 1 116 ? 17.334 3.515 -3.745 1.00 73.00 116 ASN A CA 1
ATOM 937 C C . ASN A 1 116 ? 16.977 4.828 -4.459 1.00 73.00 116 ASN A C 1
ATOM 939 O O . ASN A 1 116 ? 17.871 5.550 -4.888 1.00 73.00 116 ASN A O 1
ATOM 943 N N . ASP A 1 117 ? 15.691 5.177 -4.519 1.00 82.44 117 ASP A N 1
ATOM 944 C CA . ASP A 1 117 ? 15.214 6.466 -5.046 1.00 82.44 117 ASP A CA 1
ATOM 945 C C . ASP A 1 117 ? 15.562 7.670 -4.147 1.00 82.44 117 ASP A C 1
ATOM 947 O O . ASP A 1 117 ? 15.320 8.814 -4.523 1.00 82.44 117 ASP A O 1
ATOM 951 N N . GLY A 1 118 ? 16.111 7.427 -2.952 1.00 84.81 118 GLY A N 1
ATOM 952 C CA . GLY A 1 118 ? 16.586 8.461 -2.030 1.00 84.81 118 GLY A CA 1
ATOM 953 C C . GLY A 1 118 ? 15.484 9.147 -1.219 1.00 84.81 118 GLY A C 1
ATOM 954 O O . GLY A 1 118 ? 15.796 9.912 -0.306 1.00 84.81 118 GLY A O 1
ATOM 955 N N . ASN A 1 119 ? 14.201 8.863 -1.475 1.00 90.94 119 ASN A N 1
ATOM 956 C CA . ASN A 1 119 ? 13.111 9.496 -0.740 1.00 90.94 119 ASN A CA 1
ATOM 957 C C . ASN A 1 119 ? 12.946 8.893 0.657 1.00 90.94 119 ASN A C 1
ATOM 959 O O . ASN A 1 119 ? 12.825 7.677 0.850 1.00 90.94 119 ASN A O 1
ATOM 963 N N . SER A 1 120 ? 12.854 9.766 1.657 1.00 94.25 120 SER A N 1
ATOM 964 C CA . SER A 1 120 ? 12.503 9.366 3.016 1.00 94.25 120 SER A CA 1
ATOM 965 C C . SER A 1 120 ? 11.017 8.999 3.124 1.00 94.25 120 SER A C 1
ATOM 967 O O . SER A 1 120 ? 10.185 9.414 2.316 1.00 94.25 120 SER A O 1
ATOM 969 N N . LEU A 1 121 ? 10.657 8.257 4.177 1.00 94.94 121 LEU A N 1
ATOM 970 C CA . LEU A 1 121 ? 9.253 7.969 4.505 1.00 94.94 121 LEU A CA 1
ATOM 971 C C . LEU A 1 121 ? 8.411 9.247 4.622 1.00 94.94 121 LEU A C 1
ATOM 973 O O . LEU A 1 121 ? 7.297 9.290 4.109 1.00 94.94 121 LEU A O 1
ATOM 977 N N . GLY A 1 122 ? 8.955 10.281 5.271 1.00 94.81 122 GLY A N 1
ATOM 978 C CA . GLY A 1 122 ? 8.272 11.562 5.450 1.00 94.81 122 GLY A CA 1
ATOM 979 C C . GLY A 1 122 ? 8.041 12.290 4.128 1.00 94.81 122 GLY A C 1
ATOM 980 O O . GLY A 1 122 ? 6.938 12.775 3.892 1.00 94.81 122 GLY A O 1
ATOM 981 N N . ALA A 1 123 ? 9.036 12.297 3.234 1.00 94.56 123 ALA A N 1
ATOM 982 C CA . ALA A 1 123 ? 8.904 12.905 1.911 1.00 94.56 123 ALA A CA 1
ATOM 983 C C . ALA A 1 123 ? 7.820 12.211 1.072 1.00 94.56 123 ALA A C 1
ATOM 985 O O . ALA A 1 123 ? 6.995 12.879 0.451 1.00 94.56 123 ALA A O 1
ATOM 986 N N . LEU A 1 124 ? 7.771 10.874 1.105 1.00 95.06 124 LEU A N 1
ATOM 987 C CA . LEU A 1 124 ? 6.752 10.104 0.390 1.00 95.06 124 LEU A CA 1
ATOM 988 C C . LEU A 1 124 ? 5.353 10.317 0.965 1.00 95.06 124 LEU A C 1
ATOM 990 O O . LEU A 1 124 ? 4.414 10.503 0.197 1.00 95.06 124 LEU A O 1
ATOM 994 N N . TYR A 1 125 ? 5.216 10.322 2.291 1.00 94.00 125 TYR A N 1
ATOM 995 C CA . TYR A 1 125 ? 3.942 10.591 2.954 1.00 94.00 125 TYR A CA 1
ATOM 996 C C . TYR A 1 125 ? 3.429 12.000 2.635 1.00 94.00 125 TYR A C 1
ATOM 998 O O . TYR A 1 125 ? 2.283 12.166 2.227 1.00 94.00 125 TYR A O 1
ATOM 1006 N N . TRP A 1 126 ? 4.293 13.010 2.753 1.00 91.19 126 TRP A N 1
ATOM 1007 C CA . TRP A 1 126 ? 3.946 14.389 2.421 1.00 91.19 126 TRP A CA 1
ATOM 1008 C C . TRP A 1 126 ? 3.571 14.548 0.946 1.00 91.19 126 TRP A C 1
ATOM 1010 O O . TRP A 1 126 ? 2.558 15.163 0.619 1.00 91.19 126 TRP A O 1
ATOM 1020 N N . GLY A 1 127 ? 4.354 13.954 0.044 1.00 90.12 127 GLY A N 1
ATOM 1021 C CA . GLY A 1 127 ? 4.057 13.975 -1.382 1.00 90.12 127 GLY A CA 1
ATOM 1022 C C . GLY A 1 127 ? 2.748 13.257 -1.722 1.00 90.12 127 GLY A C 1
ATOM 1023 O O . GLY A 1 127 ? 2.017 13.743 -2.583 1.00 90.12 127 GLY A O 1
ATOM 1024 N N . PHE A 1 128 ? 2.403 12.173 -1.017 1.00 88.81 128 PHE A N 1
ATOM 1025 C CA . PHE A 1 128 ? 1.092 11.538 -1.142 1.00 88.81 128 PHE A CA 1
ATOM 1026 C C . PHE A 1 128 ? -0.013 12.532 -0.772 1.00 88.81 128 PHE A C 1
ATOM 1028 O O . PHE A 1 128 ? -0.880 12.783 -1.602 1.00 88.81 128 PHE A O 1
ATOM 1035 N N . MET A 1 129 ? 0.069 13.168 0.402 1.00 85.50 129 MET A N 1
ATOM 1036 C CA . MET A 1 129 ? -0.943 14.131 0.862 1.00 85.50 129 MET A CA 1
ATOM 1037 C C . MET A 1 129 ? -1.088 15.336 -0.072 1.00 85.50 129 MET A C 1
ATOM 1039 O O . MET A 1 129 ? -2.196 15.797 -0.327 1.00 85.50 129 MET A O 1
ATOM 1043 N N . LYS A 1 130 ? 0.023 15.827 -0.633 1.00 81.44 130 LYS A N 1
ATOM 1044 C CA . LYS A 1 130 ? 0.012 16.963 -1.562 1.00 81.44 130 LYS A CA 1
ATOM 1045 C C . LYS A 1 130 ? -0.634 16.627 -2.911 1.00 81.44 130 LYS A C 1
ATOM 1047 O O . LYS A 1 130 ? -1.346 17.469 -3.448 1.00 81.44 130 LYS A O 1
ATOM 1052 N N . ASN A 1 131 ? -0.348 15.444 -3.464 1.00 70.62 131 ASN A N 1
ATOM 1053 C CA . ASN A 1 131 ? -0.767 15.032 -4.814 1.00 70.62 131 ASN A CA 1
ATOM 1054 C C . ASN A 1 131 ? -2.084 14.244 -4.848 1.00 70.62 131 ASN A C 1
ATOM 1056 O O . ASN A 1 131 ? -2.484 13.794 -5.911 1.00 70.62 131 ASN A O 1
ATOM 1060 N N . ASN A 1 132 ? -2.701 13.999 -3.695 1.00 66.19 132 ASN A N 1
ATOM 1061 C CA . ASN A 1 132 ? -3.944 13.243 -3.578 1.00 66.19 132 ASN A CA 1
ATOM 1062 C C . ASN A 1 132 ? -4.950 14.046 -2.746 1.00 66.19 132 ASN A C 1
ATOM 1064 O O . ASN A 1 132 ? -5.514 13.547 -1.771 1.00 66.19 132 ASN A O 1
ATOM 1068 N N . GLN A 1 133 ? -5.139 15.320 -3.108 1.00 57.22 133 GLN A N 1
ATOM 1069 C CA . GLN A 1 133 ? -6.204 16.130 -2.524 1.00 57.22 133 GLN A CA 1
ATOM 1070 C C . GLN A 1 133 ? -7.548 15.497 -2.900 1.00 57.22 133 GLN A C 1
ATOM 1072 O O . GLN A 1 133 ? -7.758 15.075 -4.033 1.00 57.22 133 GLN A O 1
ATOM 1077 N N . VAL A 1 134 ? -8.438 15.396 -1.915 1.00 50.44 134 VAL A N 1
ATOM 1078 C CA . VAL A 1 134 ? -9.561 14.445 -1.820 1.00 50.44 134 VAL A CA 1
ATOM 1079 C C . VAL A 1 134 ? -10.469 14.340 -3.064 1.00 50.44 134 VAL A C 1
ATOM 1081 O O . VAL A 1 134 ? -11.043 13.282 -3.305 1.00 50.44 134 VAL A O 1
ATOM 1084 N N . VAL A 1 135 ? -10.558 15.381 -3.897 1.00 46.72 135 VAL A N 1
ATOM 1085 C CA . VAL A 1 135 ? -11.360 15.399 -5.137 1.00 46.72 135 VAL A CA 1
ATOM 1086 C C . VAL A 1 135 ? -10.756 14.534 -6.259 1.00 46.72 135 VAL A C 1
ATOM 1088 O O . VAL A 1 135 ? -11.494 13.997 -7.083 1.00 46.72 135 VAL A O 1
ATOM 1091 N N . GLU A 1 136 ? -9.437 14.331 -6.281 1.00 51.88 136 GLU A N 1
ATOM 1092 C CA . GLU A 1 136 ? -8.766 13.488 -7.284 1.00 51.88 136 GLU A CA 1
ATOM 1093 C C . GLU A 1 136 ? -8.851 11.991 -6.950 1.00 51.88 136 GLU A C 1
ATOM 1095 O O . GLU A 1 136 ? -8.709 11.159 -7.838 1.00 51.88 136 GLU A O 1
ATOM 1100 N N . LEU A 1 137 ? -9.148 11.619 -5.699 1.00 52.97 137 LEU A N 1
ATOM 1101 C CA . LEU A 1 137 ? -9.118 10.222 -5.252 1.00 52.97 137 LEU A CA 1
ATOM 1102 C C . LEU A 1 137 ? -10.237 9.360 -5.850 1.00 52.97 137 LEU A C 1
ATOM 1104 O O . LEU A 1 137 ? -9.996 8.207 -6.200 1.00 52.97 137 LEU A O 1
ATOM 1108 N N . GLU A 1 138 ? -11.452 9.895 -5.987 1.00 49.66 138 GLU A N 1
ATOM 1109 C CA . GLU A 1 138 ? -12.556 9.169 -6.632 1.00 49.66 138 GLU A CA 1
ATOM 1110 C C . GLU A 1 138 ? -12.383 9.082 -8.147 1.00 49.66 138 GLU A C 1
ATOM 1112 O O . GLU A 1 138 ? -12.661 8.036 -8.727 1.00 49.66 138 GLU A O 1
ATOM 1117 N N . LEU A 1 139 ? -11.893 10.154 -8.776 1.00 50.97 139 LEU A N 1
ATOM 1118 C CA . LEU A 1 139 ? -11.620 10.188 -10.213 1.00 50.97 139 LEU A CA 1
ATOM 1119 C C . LEU A 1 139 ? -10.458 9.264 -10.580 1.00 50.97 139 LEU A C 1
ATOM 1121 O O . LEU A 1 139 ? -10.540 8.570 -11.588 1.00 50.97 139 LEU A O 1
ATOM 1125 N N . GLU A 1 140 ? -9.413 9.204 -9.753 1.00 52.50 140 GLU A N 1
ATOM 1126 C CA . GLU A 1 140 ? -8.279 8.311 -9.980 1.00 52.50 140 GLU A CA 1
ATOM 1127 C C . GLU A 1 140 ? -8.644 6.860 -9.662 1.00 52.50 140 GLU A C 1
ATOM 1129 O O . GLU A 1 140 ? -8.215 5.967 -10.382 1.00 52.50 140 GLU A O 1
ATOM 1134 N N . LEU A 1 141 ? -9.495 6.593 -8.661 1.00 56.50 141 LEU A N 1
ATOM 1135 C CA . LEU A 1 141 ? -10.059 5.253 -8.466 1.00 56.50 141 LEU A CA 1
ATOM 1136 C C . LEU A 1 141 ? -10.918 4.844 -9.662 1.00 56.50 141 LEU A C 1
ATOM 1138 O O . LEU A 1 141 ? -10.696 3.767 -10.207 1.00 56.50 141 LEU A O 1
ATOM 1142 N N . ASP A 1 142 ? -11.850 5.694 -10.102 1.00 54.22 142 ASP A N 1
ATOM 1143 C CA . ASP A 1 142 ? -12.663 5.432 -11.292 1.00 54.22 142 ASP A CA 1
ATOM 1144 C C . ASP A 1 142 ? -11.759 5.207 -12.515 1.00 54.22 142 ASP A C 1
ATOM 1146 O O . ASP A 1 142 ? -11.987 4.258 -13.255 1.00 54.22 142 ASP A O 1
ATOM 1150 N N . ARG A 1 143 ? -10.690 5.992 -12.695 1.00 51.84 143 ARG A N 1
ATOM 1151 C CA . ARG A 1 143 ? -9.711 5.829 -13.779 1.00 51.84 143 ARG A CA 1
ATOM 1152 C C . ARG A 1 143 ? -8.920 4.523 -13.682 1.00 51.84 143 ARG A C 1
ATOM 1154 O O . ARG A 1 143 ? -8.818 3.821 -14.682 1.00 51.84 143 ARG A O 1
ATOM 1161 N N . ILE A 1 144 ? -8.400 4.170 -12.505 1.00 54.59 144 ILE A N 1
ATOM 1162 C CA . ILE A 1 144 ? -7.687 2.906 -12.251 1.00 54.59 144 ILE A CA 1
ATOM 1163 C C . ILE A 1 144 ? -8.610 1.719 -12.545 1.00 54.59 144 ILE A C 1
ATOM 1165 O O . ILE A 1 144 ? -8.207 0.761 -13.200 1.00 54.59 144 ILE A O 1
ATOM 1169 N N . PHE A 1 145 ? -9.865 1.793 -12.099 1.00 53.56 145 PHE A N 1
ATOM 1170 C CA . PHE A 1 145 ? -10.863 0.768 -12.379 1.00 53.56 145 PHE A CA 1
ATOM 1171 C C . PHE A 1 145 ? -11.274 0.735 -13.863 1.00 53.56 145 PHE A C 1
ATOM 1173 O O . PHE A 1 145 ? -11.533 -0.344 -14.391 1.00 53.56 145 PHE A O 1
ATOM 1180 N N . TRP A 1 146 ? -11.314 1.880 -14.553 1.00 43.03 146 TRP A N 1
ATOM 1181 C CA . TRP A 1 146 ? -11.651 1.982 -15.978 1.00 43.03 146 TRP A CA 1
ATOM 1182 C C . TRP A 1 146 ? -10.530 1.529 -16.919 1.00 43.03 146 TRP A C 1
ATOM 1184 O O . TRP A 1 146 ? -10.826 0.938 -17.959 1.00 43.03 146 TRP A O 1
ATOM 1194 N N . GLU A 1 147 ? -9.264 1.791 -16.590 1.00 46.72 147 GLU A N 1
ATOM 1195 C CA . GLU A 1 147 ? -8.109 1.321 -17.366 1.00 46.72 147 GLU A CA 1
ATOM 1196 C C . GLU A 1 147 ? -7.958 -0.212 -17.263 1.00 46.72 147 GLU A C 1
ATOM 1198 O O . GLU A 1 147 ? -7.523 -0.849 -18.224 1.00 46.72 147 GLU A O 1
ATOM 1203 N N . ASP A 1 148 ? -8.421 -0.822 -16.164 1.00 45.81 148 ASP A N 1
ATOM 1204 C CA . ASP A 1 148 ? -8.392 -2.270 -15.915 1.00 45.81 148 ASP A CA 1
ATOM 1205 C C . ASP A 1 148 ? -9.800 -2.904 -16.023 1.00 45.81 148 ASP A C 1
ATOM 1207 O O . ASP A 1 148 ? -10.360 -3.460 -15.072 1.00 45.81 148 ASP A O 1
ATOM 1211 N N . ARG A 1 149 ? -10.412 -2.786 -17.216 1.00 39.97 149 ARG A N 1
ATOM 1212 C CA . ARG A 1 149 ? -11.801 -3.214 -17.518 1.00 39.97 149 ARG A CA 1
ATOM 1213 C C . ARG A 1 149 ? -12.150 -4.657 -17.128 1.00 39.97 149 ARG A C 1
ATOM 1215 O O . ARG A 1 149 ? -13.332 -4.962 -16.973 1.00 39.97 149 ARG A O 1
ATOM 1222 N N . GLU A 1 150 ? -11.172 -5.545 -16.966 1.00 41.59 150 GLU A N 1
ATOM 1223 C CA . GLU A 1 150 ? -11.403 -6.935 -16.550 1.00 41.59 150 GLU A CA 1
ATOM 1224 C C . GLU A 1 150 ? -11.697 -7.064 -15.043 1.00 41.59 150 GLU A C 1
ATOM 1226 O O . GLU A 1 150 ? -12.495 -7.915 -14.649 1.00 41.59 150 GLU A O 1
ATOM 1231 N N . LEU A 1 151 ? -11.158 -6.179 -14.190 1.00 39.03 151 LEU A N 1
ATOM 1232 C CA . LEU A 1 151 ? -11.400 -6.199 -12.736 1.00 39.03 151 LEU A CA 1
ATOM 1233 C C . LEU A 1 151 ? -12.813 -5.731 -12.346 1.00 39.03 151 LEU A C 1
ATOM 1235 O O . LEU A 1 151 ? -13.312 -6.073 -11.268 1.00 39.03 151 LEU A O 1
ATOM 1239 N N . LEU A 1 152 ? -13.466 -4.952 -13.213 1.00 35.53 152 LEU A N 1
ATOM 1240 C CA . LEU A 1 152 ? -14.819 -4.436 -12.998 1.00 35.53 152 LEU A CA 1
ATOM 1241 C C . LEU A 1 152 ? -15.922 -5.426 -13.383 1.00 35.53 152 LEU A C 1
ATOM 1243 O O . LEU A 1 152 ? -17.005 -5.369 -12.797 1.00 35.53 152 LEU A O 1
ATOM 1247 N N . LYS A 1 153 ? -15.660 -6.369 -14.298 1.00 38.75 153 LYS A N 1
ATOM 1248 C CA . LYS A 1 153 ? -16.678 -7.315 -14.793 1.00 38.75 153 LYS A CA 1
ATOM 1249 C C . LYS A 1 153 ? -17.325 -8.163 -13.689 1.00 38.75 153 LYS A C 1
ATOM 1251 O O . LYS A 1 153 ? -18.468 -8.563 -13.849 1.00 38.75 153 LYS A O 1
ATOM 1256 N N . GLY A 1 154 ? -16.639 -8.382 -12.562 1.00 37.00 154 GLY A N 1
ATOM 1257 C CA . GLY A 1 154 ? -17.166 -9.140 -11.415 1.00 37.00 154 GLY A CA 1
ATOM 1258 C C . GLY A 1 154 ? -17.641 -8.308 -10.214 1.00 37.00 154 GLY A C 1
ATOM 1259 O O . GLY A 1 154 ? -18.137 -8.879 -9.247 1.00 37.00 154 GLY A O 1
ATOM 1260 N N . ARG A 1 155 ? -17.467 -6.975 -10.214 1.00 37.31 155 ARG A N 1
ATOM 1261 C CA . ARG A 1 155 ? -17.804 -6.105 -9.060 1.00 37.31 155 ARG A CA 1
ATOM 1262 C C . ARG A 1 155 ? -19.068 -5.265 -9.250 1.00 37.31 155 ARG A C 1
ATOM 1264 O O . ARG A 1 155 ? -19.619 -4.789 -8.261 1.00 37.31 155 ARG A O 1
ATOM 1271 N N . VAL A 1 156 ? -19.547 -5.117 -10.485 1.00 40.28 156 VAL A N 1
ATOM 1272 C CA . VAL A 1 156 ? -20.749 -4.324 -10.819 1.00 40.28 156 VAL A CA 1
ATOM 1273 C C . VAL A 1 156 ? -22.052 -5.008 -10.369 1.00 40.28 156 VAL A C 1
ATOM 1275 O O . VAL A 1 156 ? -23.101 -4.376 -10.323 1.00 40.28 156 VAL A O 1
ATOM 1278 N N . GLU A 1 157 ? -22.003 -6.269 -9.938 1.00 38.69 157 GLU A N 1
ATOM 1279 C CA . GLU A 1 157 ? -23.211 -7.037 -9.619 1.00 38.69 157 GLU A CA 1
ATOM 1280 C C . GLU A 1 157 ? -23.721 -6.897 -8.171 1.00 38.69 157 GLU A C 1
ATOM 1282 O O . GLU A 1 157 ? -24.728 -7.508 -7.825 1.00 38.69 157 GLU A O 1
ATOM 1287 N N . ARG A 1 158 ? -23.077 -6.102 -7.295 1.00 36.91 158 ARG A N 1
ATOM 1288 C CA . ARG A 1 158 ? -23.466 -6.059 -5.866 1.00 36.91 158 ARG A CA 1
ATOM 1289 C C . ARG A 1 158 ? -24.241 -4.848 -5.362 1.00 36.91 158 ARG A C 1
ATOM 1291 O O . ARG A 1 158 ? -24.826 -4.977 -4.291 1.00 36.91 158 ARG A O 1
ATOM 1298 N N . GLN A 1 159 ? -24.340 -3.726 -6.072 1.00 36.41 159 GLN A N 1
ATOM 1299 C CA . GLN A 1 159 ? -25.203 -2.623 -5.621 1.00 36.41 159 GLN A CA 1
ATOM 1300 C C . GLN A 1 159 ? -25.844 -1.891 -6.792 1.00 36.41 159 GLN A C 1
ATOM 1302 O O . GLN A 1 159 ? -25.200 -1.598 -7.797 1.00 36.41 159 GLN A O 1
ATOM 1307 N N . LYS A 1 160 ? -27.142 -1.612 -6.640 1.00 42.09 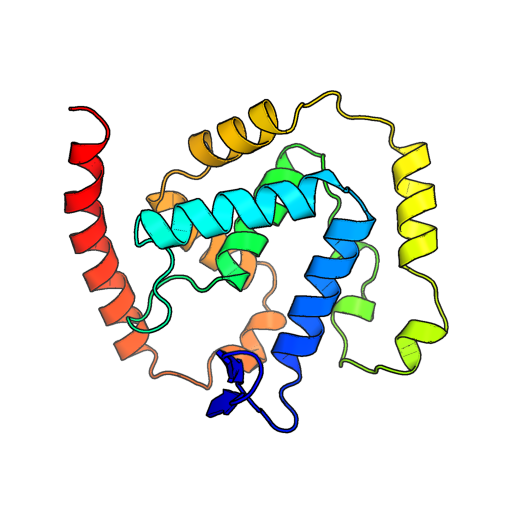160 LYS A N 1
ATOM 1308 C CA . LYS A 1 160 ? -27.974 -0.907 -7.613 1.00 42.09 160 LYS A CA 1
ATOM 1309 C C . LYS A 1 160 ? -27.245 0.370 -8.069 1.00 42.09 160 LYS A C 1
ATOM 1311 O O . LYS A 1 160 ? -26.991 1.235 -7.229 1.00 42.09 160 LYS A O 1
ATOM 1316 N N . PRO A 1 161 ? -26.947 0.534 -9.372 1.00 39.94 161 PRO A N 1
ATOM 1317 C CA . PRO A 1 161 ? -26.144 1.648 -9.895 1.00 39.94 161 PRO A CA 1
ATOM 1318 C C . PRO A 1 161 ? -26.630 3.042 -9.469 1.00 39.94 161 PRO A C 1
ATOM 1320 O O . PRO A 1 161 ? -25.844 3.975 -9.326 1.00 39.94 161 PRO A O 1
ATOM 1323 N N . TYR A 1 162 ? -27.933 3.174 -9.229 1.00 41.16 162 TYR A N 1
ATOM 1324 C CA . TYR A 1 162 ? -28.566 4.406 -8.776 1.00 41.16 162 TYR A CA 1
ATOM 1325 C C . TYR A 1 162 ? -28.246 4.765 -7.313 1.00 41.16 162 TYR A C 1
ATOM 1327 O O . TYR A 1 162 ? -27.998 5.927 -7.007 1.00 41.16 162 TYR A O 1
ATOM 1335 N N . GLU A 1 163 ? -28.183 3.783 -6.412 1.00 43.00 163 GLU A N 1
ATOM 1336 C CA . GLU A 1 163 ? -27.812 4.011 -5.006 1.00 43.00 163 GLU A CA 1
ATOM 1337 C C . GLU A 1 163 ? -26.328 4.394 -4.889 1.00 43.00 163 GLU A C 1
ATOM 1339 O O . GLU A 1 163 ? -25.978 5.299 -4.135 1.00 43.00 163 GLU A O 1
ATOM 1344 N N . PHE A 1 164 ? -25.472 3.790 -5.722 1.00 41.00 164 PHE A N 1
ATOM 1345 C CA . PHE A 1 164 ? -24.064 4.175 -5.861 1.00 41.00 164 PHE A CA 1
ATOM 1346 C C . PHE A 1 164 ? -23.904 5.626 -6.349 1.00 41.00 164 PHE A C 1
ATOM 1348 O O . PHE A 1 164 ? -23.090 6.383 -5.821 1.00 41.00 164 PHE A O 1
ATOM 1355 N N . TYR A 1 165 ? -24.721 6.046 -7.320 1.00 42.12 165 TYR A N 1
ATOM 1356 C CA . TYR A 1 165 ? -24.746 7.427 -7.808 1.00 42.12 165 TYR A CA 1
ATOM 1357 C C . TYR A 1 165 ? -25.192 8.430 -6.729 1.00 42.12 165 TYR A C 1
ATOM 1359 O O . TYR A 1 165 ? -24.587 9.494 -6.584 1.00 42.12 165 TYR A O 1
ATOM 1367 N N . LEU A 1 166 ? -26.218 8.096 -5.939 1.00 44.66 166 LEU A N 1
ATOM 1368 C CA . LEU A 1 166 ? -26.694 8.947 -4.844 1.00 44.66 166 LEU A CA 1
ATOM 1369 C C . LEU A 1 166 ? -25.678 9.055 -3.696 1.00 44.66 166 LEU A C 1
ATOM 1371 O O . LEU A 1 166 ? -25.480 10.152 -3.172 1.00 44.66 166 LEU A O 1
ATOM 1375 N N . ALA A 1 167 ? -24.984 7.963 -3.359 1.00 45.28 167 ALA A N 1
ATOM 1376 C CA . ALA A 1 167 ? -23.886 7.974 -2.391 1.00 45.28 167 ALA A CA 1
ATOM 1377 C C . ALA A 1 167 ? -22.738 8.894 -2.849 1.00 45.28 167 ALA A C 1
ATOM 1379 O O . ALA A 1 167 ? -22.289 9.745 -2.079 1.00 45.28 167 ALA A O 1
ATOM 1380 N N . LYS A 1 168 ? -22.347 8.817 -4.132 1.00 40.69 168 LYS A N 1
ATOM 1381 C CA . LYS A 1 168 ? -21.356 9.727 -4.738 1.00 40.69 168 LYS A CA 1
ATOM 1382 C C . LYS A 1 168 ? -21.801 11.196 -4.703 1.00 40.69 168 LYS A C 1
ATOM 1384 O O . LYS A 1 168 ? -20.996 12.082 -4.421 1.00 40.69 168 LYS A O 1
ATOM 1389 N N . LYS A 1 169 ? -23.087 11.481 -4.949 1.00 43.6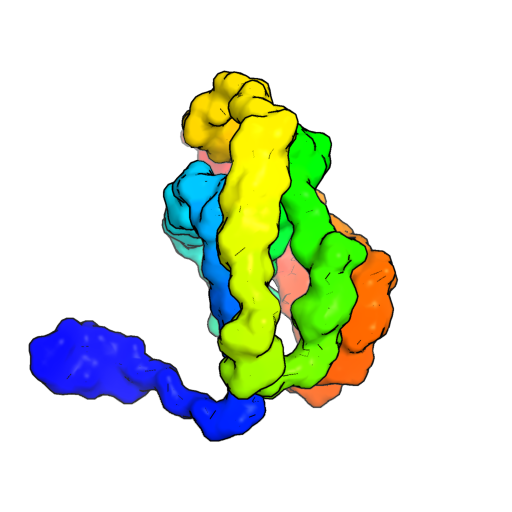6 169 LYS A N 1
ATOM 1390 C CA . LYS A 1 169 ? -23.632 12.850 -4.895 1.00 43.66 169 LYS A CA 1
ATOM 1391 C C . LYS A 1 169 ? -23.607 13.434 -3.474 1.00 43.66 169 LYS A C 1
ATOM 1393 O O . LYS A 1 169 ? -23.158 14.562 -3.305 1.00 43.66 169 LYS A O 1
ATOM 1398 N N . SER A 1 170 ? -24.015 12.654 -2.471 1.00 43.97 170 SER A N 1
ATOM 1399 C CA . SER A 1 170 ? -23.974 13.047 -1.052 1.00 43.97 170 SER A CA 1
ATOM 1400 C C . SER A 1 170 ? -22.542 13.259 -0.541 1.00 43.97 170 SER A C 1
ATOM 1402 O O . SER A 1 170 ? -22.284 14.187 0.224 1.00 43.97 170 SER A O 1
ATOM 1404 N N . MET A 1 171 ? -21.583 12.452 -1.006 1.00 42.91 171 MET A N 1
ATOM 1405 C CA . MET A 1 171 ? -20.166 12.647 -0.692 1.00 42.91 171 MET A CA 1
ATOM 1406 C C . MET A 1 171 ? -19.642 13.983 -1.229 1.00 42.91 171 MET A C 1
ATOM 1408 O O . MET A 1 171 ? -18.977 14.703 -0.492 1.00 42.91 171 MET A O 1
ATOM 1412 N N . LYS A 1 172 ? -19.989 14.367 -2.464 1.00 41.97 172 LYS A N 1
ATOM 1413 C CA . LYS A 1 172 ? -19.577 15.651 -3.062 1.00 41.97 172 LYS A CA 1
ATOM 1414 C C . LYS A 1 172 ? -20.006 16.874 -2.235 1.00 41.97 172 LYS A C 1
ATOM 1416 O O . LYS A 1 172 ? -19.267 17.852 -2.182 1.00 41.97 172 LYS A O 1
ATOM 1421 N N . GLU A 1 173 ? -21.169 16.808 -1.588 1.00 45.75 173 GLU A N 1
ATOM 1422 C CA . GLU A 1 173 ? -21.695 17.859 -0.704 1.00 45.75 173 GLU A CA 1
ATOM 1423 C C . GLU A 1 173 ? -20.960 17.887 0.648 1.00 45.75 173 GLU A C 1
ATOM 1425 O O . GLU A 1 173 ? -20.530 18.952 1.081 1.00 45.75 173 GLU A O 1
ATOM 1430 N N . PHE A 1 174 ? -20.698 16.722 1.254 1.00 45.44 174 PHE A N 1
ATOM 1431 C CA . PHE A 1 174 ? -19.907 16.597 2.488 1.00 45.44 174 PHE A CA 1
ATOM 1432 C C . PHE A 1 174 ? -18.479 17.147 2.330 1.00 45.44 174 PHE A C 1
ATOM 1434 O O . PHE A 1 174 ? -17.963 17.826 3.213 1.00 45.44 174 PHE A O 1
ATOM 1441 N N . TRP A 1 175 ? -17.830 16.904 1.188 1.00 44.97 175 TRP A N 1
ATOM 1442 C CA . TRP A 1 175 ? -16.437 17.306 0.965 1.00 44.97 175 TRP A CA 1
ATOM 1443 C C . TRP A 1 175 ? -16.214 18.818 0.888 1.00 44.97 175 TRP A C 1
ATOM 1445 O O . TRP A 1 175 ? -15.121 19.271 1.231 1.00 44.97 175 TRP A O 1
ATOM 1455 N N . LEU A 1 176 ? -17.240 19.582 0.498 1.00 46.62 176 LEU A N 1
ATOM 1456 C CA . LEU A 1 176 ? -17.228 21.049 0.507 1.00 46.62 176 LEU A CA 1
ATOM 1457 C C . LEU A 1 176 ? -17.256 21.627 1.934 1.00 46.62 176 LEU A C 1
ATOM 1459 O O . LEU A 1 176 ? -16.803 22.750 2.139 1.00 46.62 176 LEU A O 1
ATOM 1463 N N . GLU A 1 177 ? -17.734 20.863 2.922 1.00 46.03 177 GLU A N 1
ATOM 1464 C CA . GLU A 1 177 ? -17.789 21.279 4.331 1.00 46.03 177 GLU A CA 1
ATOM 1465 C C . GLU A 1 177 ? -16.483 21.000 5.092 1.00 46.03 177 GLU A C 1
ATOM 1467 O O . GLU A 1 177 ? -16.157 21.714 6.039 1.00 46.03 177 GLU A O 1
ATOM 1472 N N . VAL A 1 178 ? -15.704 19.990 4.680 1.00 41.28 178 VAL A N 1
ATOM 1473 C CA . VAL A 1 178 ? -14.450 19.606 5.366 1.00 41.28 178 VAL A CA 1
ATOM 1474 C C . VAL A 1 178 ? -13.233 20.396 4.859 1.00 41.28 178 VAL A C 1
ATOM 1476 O O . VAL A 1 178 ? -12.255 20.565 5.585 1.00 41.28 178 VAL A O 1
ATOM 1479 N N . THR A 1 179 ? -13.282 20.915 3.626 1.00 42.38 179 THR A N 1
ATOM 1480 C CA . THR A 1 179 ? -12.170 21.669 3.007 1.00 42.38 179 THR A CA 1
ATOM 1481 C C . THR A 1 179 ? -11.813 22.986 3.723 1.00 42.38 179 THR A C 1
ATOM 1483 O O . THR A 1 179 ? -10.622 23.294 3.801 1.00 42.38 179 THR A O 1
ATOM 1486 N N . PRO A 1 180 ? -12.764 23.764 4.282 1.00 35.88 180 PRO A N 1
ATOM 1487 C CA . PRO A 1 180 ? -12.446 25.020 4.968 1.00 35.88 180 PRO A CA 1
ATOM 1488 C C . PRO A 1 180 ? -11.773 24.863 6.341 1.00 35.88 180 PRO A C 1
ATOM 1490 O O . PRO A 1 180 ? -11.144 25.810 6.802 1.00 35.88 180 PRO A O 1
ATOM 1493 N N . MET A 1 181 ? -11.856 23.700 7.004 1.00 37.66 181 MET A N 1
ATOM 1494 C CA . MET A 1 181 ? -11.266 23.520 8.346 1.00 37.66 181 MET A CA 1
ATOM 1495 C C . MET A 1 181 ? -9.753 23.249 8.342 1.00 37.66 181 MET A C 1
ATOM 1497 O O . MET A 1 181 ? -9.140 23.228 9.402 1.00 37.66 181 MET A O 1
ATOM 1501 N N . MET A 1 182 ? -9.124 23.043 7.180 1.00 43.31 182 MET A N 1
ATOM 1502 C CA . MET A 1 182 ? -7.677 22.782 7.098 1.00 43.31 182 MET A CA 1
ATOM 1503 C C . MET A 1 182 ? -6.811 24.054 7.021 1.00 43.31 182 MET A C 1
ATOM 1505 O O . MET A 1 182 ? -5.588 23.940 6.979 1.00 43.31 182 MET A O 1
ATOM 1509 N N . PHE A 1 183 ? -7.420 25.247 7.015 1.00 40.22 183 PHE A N 1
ATOM 1510 C CA . PHE A 1 183 ? -6.712 26.537 6.953 1.00 40.22 183 PHE A CA 1
ATOM 1511 C C . PHE A 1 183 ? -7.186 27.576 7.989 1.00 40.22 183 PHE A C 1
ATOM 1513 O O . PHE A 1 183 ? -6.960 28.772 7.797 1.00 40.22 183 PHE A O 1
ATOM 1520 N N . LEU A 1 184 ? -7.807 27.129 9.086 1.00 34.00 184 LEU A N 1
ATOM 1521 C CA . LEU A 1 184 ? -7.940 27.917 10.319 1.00 34.00 184 LEU A CA 1
ATOM 1522 C C . LEU A 1 184 ? -7.174 27.229 11.453 1.00 34.00 184 LEU A C 1
ATOM 1524 O O . LEU A 1 184 ? -7.810 26.511 12.253 1.00 34.00 184 LEU A O 1
#